Protein AF-H0T2A7-F1 (afdb_monomer_lite)

Foldseek 3Di:
DQLEDLQQQQQAFCVQPPPLPDPWDWRWRQLCSVPVNVVVNVPRLLIQITTQAPVNSQVQVLQCVVLVVAGGSAADPVGRVGTHDSCVQVVVCVVVVCVVPDGRNVSNVVQLVVLCVVPVPCNVVNCSSHSHDPPDPVCNVPPPDSVSVVSNVSNHVVVVVVCVVNDDVVVVVVDDPDPDPPPDPPPDD

pLDDT: mean 85.86, std 15.83, range [38.91, 98.25]

Radius of gyration: 18.8 Å; chains: 1; bounding box: 51×36×62 Å

Structure (mmCIF, N/CA/C/O backbone):
data_AF-H0T2A7-F1
#
_entry.id   AF-H0T2A7-F1
#
loop_
_atom_site.group_PDB
_atom_site.id
_atom_site.type_symbol
_atom_site.label_atom_id
_atom_site.label_alt_id
_atom_site.label_comp_id
_atom_site.label_asym_id
_atom_site.label_entity_id
_atom_site.label_seq_id
_atom_site.pdbx_PDB_ins_code
_atom_site.Cartn_x
_atom_site.Cartn_y
_atom_site.Cartn_z
_atom_site.occupancy
_atom_site.B_iso_or_equiv
_atom_site.auth_seq_id
_atom_site.auth_comp_id
_atom_site.auth_asym_id
_atom_site.auth_atom_id
_atom_site.pdbx_PDB_model_num
ATOM 1 N N . MET A 1 1 ? -3.037 -5.711 0.318 1.00 90.12 1 MET A N 1
ATOM 2 C CA . MET A 1 1 ? -3.482 -5.240 -1.011 1.00 90.12 1 MET A CA 1
ATOM 3 C C . MET A 1 1 ? -2.402 -4.462 -1.763 1.00 90.12 1 MET A C 1
ATOM 5 O O . MET A 1 1 ? -2.065 -4.884 -2.847 1.00 90.12 1 MET A O 1
ATOM 9 N N . THR A 1 2 ? -1.786 -3.401 -1.225 1.00 93.50 2 THR A N 1
ATOM 10 C CA . THR A 1 2 ? -0.812 -2.585 -2.002 1.00 93.50 2 THR A CA 1
ATOM 11 C C . THR A 1 2 ? 0.658 -3.017 -1.902 1.00 93.50 2 THR A C 1
ATOM 13 O O . THR A 1 2 ? 1.499 -2.495 -2.624 1.00 93.50 2 THR A O 1
ATOM 16 N N . ALA A 1 3 ? 0.998 -3.920 -0.972 1.00 92.81 3 ALA A N 1
ATOM 17 C CA . ALA A 1 3 ? 2.371 -4.371 -0.689 1.00 92.81 3 ALA A CA 1
ATOM 18 C C . ALA A 1 3 ? 3.385 -3.242 -0.384 1.00 92.81 3 ALA A C 1
ATOM 20 O O . ALA A 1 3 ? 4.598 -3.449 -0.430 1.00 92.81 3 ALA A O 1
ATOM 21 N N . LEU A 1 4 ? 2.917 -2.047 -0.017 1.00 92.81 4 LEU A N 1
ATOM 22 C CA . LEU A 1 4 ? 3.773 -0.926 0.365 1.00 92.81 4 LEU A CA 1
ATOM 23 C C . LEU A 1 4 ? 4.460 -1.132 1.713 1.00 92.81 4 LEU A C 1
ATOM 25 O O . LEU A 1 4 ? 4.065 -1.960 2.535 1.00 92.81 4 LEU A O 1
ATOM 29 N N . ARG A 1 5 ? 5.512 -0.343 1.950 1.00 91.88 5 ARG A N 1
ATOM 30 C CA . ARG A 1 5 ? 6.118 -0.247 3.281 1.00 91.88 5 ARG A CA 1
ATOM 31 C C . ARG A 1 5 ? 5.107 0.346 4.266 1.00 91.88 5 ARG A C 1
ATOM 33 O O . ARG A 1 5 ? 4.445 1.320 3.905 1.00 91.88 5 ARG A O 1
ATOM 40 N N . PRO A 1 6 ? 5.031 -0.169 5.506 1.00 91.75 6 PRO A N 1
ATOM 41 C CA . PRO A 1 6 ? 4.114 0.348 6.518 1.00 91.75 6 PRO A CA 1
ATOM 42 C C . PRO A 1 6 ? 4.249 1.860 6.735 1.00 91.75 6 PRO A C 1
ATOM 44 O O . PRO A 1 6 ? 3.239 2.555 6.716 1.00 91.75 6 PRO A O 1
ATOM 47 N N . GLY A 1 7 ? 5.477 2.383 6.837 1.00 91.44 7 GLY A N 1
ATOM 48 C CA . GLY A 1 7 ? 5.727 3.826 6.950 1.00 91.44 7 GLY A CA 1
ATOM 49 C C . GLY A 1 7 ? 5.200 4.652 5.766 1.00 91.44 7 GLY A C 1
ATOM 50 O O . GLY A 1 7 ? 4.586 5.696 5.966 1.00 91.44 7 GLY A O 1
ATOM 51 N N . THR A 1 8 ? 5.367 4.167 4.532 1.00 92.38 8 THR A N 1
ATOM 52 C CA . THR A 1 8 ? 4.833 4.834 3.330 1.00 92.38 8 THR A CA 1
ATOM 53 C C . THR A 1 8 ? 3.304 4.831 3.327 1.00 92.38 8 THR A C 1
ATOM 55 O O . THR A 1 8 ? 2.690 5.842 3.005 1.00 92.38 8 THR A O 1
ATOM 58 N N . LEU A 1 9 ? 2.684 3.715 3.722 1.00 94.19 9 LEU A N 1
ATOM 59 C CA . LEU A 1 9 ? 1.229 3.584 3.773 1.00 94.19 9 LEU A CA 1
ATOM 60 C C . LEU A 1 9 ? 0.605 4.448 4.877 1.00 94.19 9 LEU A C 1
ATOM 62 O O . LEU A 1 9 ? -0.366 5.154 4.626 1.00 94.19 9 LEU A O 1
ATOM 66 N N . ILE A 1 10 ? 1.151 4.406 6.098 1.00 94.62 10 ILE A N 1
ATOM 67 C CA . ILE A 1 10 ? 0.567 5.114 7.247 1.00 94.62 10 ILE A CA 1
ATOM 68 C C . ILE A 1 10 ? 0.640 6.634 7.078 1.00 94.62 10 ILE A C 1
ATOM 70 O O . ILE A 1 10 ? -0.233 7.357 7.549 1.00 94.62 10 ILE A O 1
ATOM 74 N N . ALA A 1 11 ? 1.667 7.114 6.373 1.00 94.88 11 ALA A N 1
ATOM 75 C CA . ALA A 1 11 ? 1.874 8.528 6.122 1.00 94.88 11 ALA A CA 1
ATOM 76 C C . ALA A 1 11 ? 1.107 9.053 4.902 1.00 94.88 11 ALA A C 1
ATOM 78 O O . ALA A 1 11 ? 1.310 10.203 4.539 1.00 94.88 11 ALA A O 1
ATOM 79 N N . ALA A 1 12 ? 0.314 8.236 4.205 1.00 96.38 12 ALA A N 1
ATOM 80 C CA . ALA A 1 12 ? -0.343 8.618 2.953 1.00 96.38 12 ALA A CA 1
ATOM 81 C C . ALA A 1 12 ? -1.341 9.782 3.146 1.00 96.38 12 ALA A C 1
ATOM 83 O O . ALA A 1 12 ? -2.256 9.656 3.971 1.00 96.38 12 ALA A O 1
ATOM 84 N N . PRO A 1 13 ? -1.167 10.919 2.447 1.00 96.75 13 PRO A N 1
ATOM 85 C CA . PRO A 1 13 ? -2.117 12.011 2.438 1.00 96.75 13 PRO A CA 1
ATOM 86 C C . PRO A 1 13 ? -3.249 11.761 1.441 1.00 96.75 13 PRO A C 1
ATOM 88 O O . PRO A 1 13 ? -3.075 11.076 0.439 1.00 96.75 13 PRO A O 1
ATOM 91 N N . TRP A 1 14 ? -4.412 12.357 1.692 1.00 96.81 14 TRP A N 1
ATOM 92 C CA . TRP A 1 14 ? -5.570 12.235 0.803 1.00 96.81 14 TRP A CA 1
ATOM 93 C C . TRP A 1 14 ? -5.361 12.864 -0.575 1.00 96.81 14 TRP A C 1
ATOM 95 O O . TRP A 1 14 ? -5.966 12.386 -1.527 1.00 96.81 14 TRP A O 1
ATOM 105 N N . VAL A 1 15 ? -4.491 13.875 -0.680 1.00 95.12 15 VAL A N 1
ATOM 106 C CA . VAL A 1 15 ? -4.146 14.541 -1.952 1.00 95.12 15 VAL A CA 1
ATOM 107 C C . VAL A 1 15 ? -3.471 13.599 -2.958 1.00 95.12 15 VAL A C 1
ATOM 109 O O . VAL A 1 15 ? -3.478 13.859 -4.149 1.00 95.12 15 VAL A O 1
ATOM 112 N N . GLU A 1 16 ? -2.923 12.464 -2.512 1.00 94.75 16 GLU A N 1
ATOM 113 C CA . GLU A 1 16 ? -2.368 11.443 -3.415 1.00 94.75 16 GLU A CA 1
ATOM 114 C C . GLU A 1 16 ? -3.458 10.535 -4.041 1.00 94.75 16 GLU A C 1
ATOM 116 O O . GLU A 1 16 ? -3.136 9.604 -4.778 1.00 94.75 16 GLU A O 1
ATOM 121 N N . PHE A 1 17 ? -4.747 10.773 -3.748 1.00 94.06 17 PHE A N 1
ATOM 122 C CA . PHE A 1 17 ? -5.878 9.921 -4.148 1.00 94.06 17 PHE A CA 1
ATOM 123 C C . PHE A 1 17 ? -7.045 10.721 -4.747 1.00 94.06 17 PHE A C 1
ATOM 125 O O . PHE A 1 17 ? -8.202 10.537 -4.351 1.00 94.06 17 PHE A O 1
ATOM 132 N N . ASP A 1 18 ? -6.749 11.614 -5.689 1.00 78.31 18 ASP A N 1
ATOM 133 C CA . ASP A 1 18 ? -7.774 12.428 -6.352 1.00 78.31 18 ASP A CA 1
ATOM 134 C C . ASP A 1 18 ? -8.512 11.677 -7.479 1.00 78.31 18 ASP A C 1
ATOM 136 O O . ASP A 1 18 ? -9.670 11.984 -7.748 1.00 78.31 18 ASP A O 1
ATOM 140 N N . ASP A 1 19 ? -7.909 10.634 -8.064 1.00 82.38 19 ASP A N 1
ATOM 141 C CA . ASP A 1 19 ? -8.481 9.870 -9.188 1.00 82.38 19 ASP A CA 1
ATOM 142 C C . ASP A 1 19 ? -8.815 8.407 -8.825 1.00 82.38 19 ASP A C 1
ATOM 144 O O . ASP A 1 19 ? -8.383 7.446 -9.460 1.00 82.38 19 ASP A O 1
ATOM 148 N N . LEU A 1 20 ? -9.570 8.202 -7.740 1.00 86.56 20 LEU A N 1
ATOM 149 C CA . LEU A 1 20 ? -9.980 6.856 -7.295 1.00 86.56 20 LEU A CA 1
ATOM 150 C C . LEU A 1 20 ? -11.033 6.193 -8.197 1.00 86.56 20 LEU A C 1
ATOM 152 O O . LEU A 1 20 ? -11.266 4.979 -8.091 1.00 86.56 20 LEU A O 1
ATOM 156 N N . ASP A 1 21 ? -11.691 6.976 -9.049 1.00 85.69 21 ASP A N 1
ATOM 157 C CA . ASP A 1 21 ? -12.820 6.542 -9.869 1.00 85.69 21 ASP A CA 1
ATOM 158 C C . ASP A 1 21 ? -12.438 6.207 -11.316 1.00 85.69 21 ASP A C 1
ATOM 160 O O . ASP A 1 21 ? -13.257 5.614 -12.020 1.00 85.69 21 ASP A O 1
ATOM 164 N N . ALA A 1 22 ? -11.182 6.436 -11.719 1.00 86.00 22 ALA A N 1
ATOM 165 C CA . ALA A 1 22 ? -10.630 5.906 -12.961 1.00 86.00 22 ALA A CA 1
ATOM 166 C C . ALA A 1 22 ? -10.848 4.388 -13.124 1.00 86.00 22 ALA A C 1
ATOM 168 O O . ALA A 1 22 ? -11.042 3.630 -12.162 1.00 86.00 22 ALA A O 1
ATOM 169 N N . SER A 1 23 ? -10.794 3.930 -14.378 1.00 83.12 23 SER A N 1
ATOM 170 C CA . SER A 1 23 ? -10.924 2.513 -14.739 1.00 83.12 23 SER A CA 1
ATOM 171 C C . SER A 1 23 ? -9.792 1.660 -14.159 1.00 83.12 23 SER A C 1
ATOM 173 O O . SER A 1 23 ? -10.025 0.530 -13.738 1.00 83.12 23 SER A O 1
ATOM 175 N N . SER A 1 24 ? -8.575 2.203 -14.099 1.00 84.19 24 SER A N 1
ATOM 176 C CA . SER A 1 24 ? -7.384 1.569 -13.521 1.00 84.19 24 SER A CA 1
ATOM 177 C C . SER A 1 24 ? -6.603 2.598 -12.700 1.00 84.19 24 SER A C 1
ATOM 179 O O . SER A 1 24 ? -5.605 3.136 -13.175 1.00 84.19 24 SER A O 1
ATOM 181 N N . PRO A 1 25 ? -7.074 2.929 -11.485 1.00 91.44 25 PRO A N 1
ATOM 182 C CA . PRO A 1 25 ? -6.494 4.009 -10.706 1.00 91.44 25 PRO A CA 1
ATOM 183 C C . PRO A 1 25 ? -5.108 3.620 -10.194 1.00 91.44 25 PRO A C 1
ATOM 185 O O . PRO A 1 25 ? -4.910 2.563 -9.582 1.00 91.44 25 PRO A O 1
ATOM 188 N N . ILE A 1 26 ? -4.150 4.507 -10.437 1.00 92.88 26 ILE A N 1
ATOM 189 C CA . ILE A 1 26 ? -2.769 4.376 -9.989 1.00 92.88 26 ILE A CA 1
ATOM 190 C C . ILE A 1 26 ? -2.542 5.386 -8.872 1.00 92.88 26 ILE A C 1
ATOM 192 O O . ILE A 1 26 ? -2.648 6.591 -9.079 1.00 92.88 26 ILE A O 1
ATOM 196 N N . TRP A 1 27 ? -2.190 4.899 -7.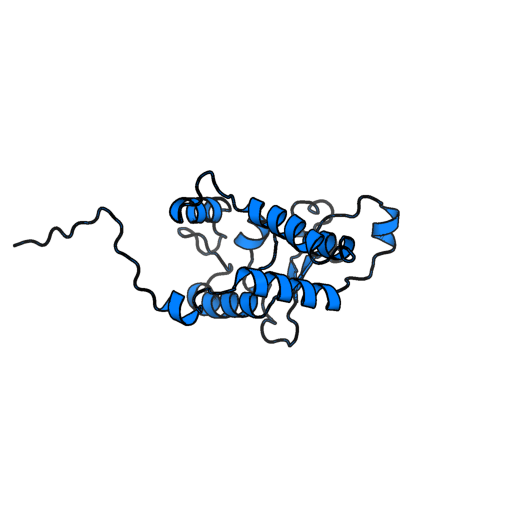686 1.00 94.88 27 TRP A N 1
ATOM 197 C CA . TRP A 1 27 ? -1.665 5.764 -6.641 1.00 94.88 27 TRP A CA 1
ATOM 198 C C . TRP A 1 27 ? -0.192 6.055 -6.925 1.00 94.88 27 TRP A C 1
ATOM 200 O O . TRP A 1 27 ? 0.645 5.152 -6.908 1.00 94.88 27 TRP A O 1
ATOM 210 N N . VAL A 1 28 ? 0.124 7.319 -7.182 1.00 92.81 28 VAL A N 1
ATOM 211 C CA . VAL A 1 28 ? 1.499 7.797 -7.328 1.00 92.81 28 VAL A CA 1
ATOM 212 C C . VAL A 1 28 ? 2.033 8.160 -5.947 1.00 92.81 28 VAL A C 1
ATOM 214 O O . VAL A 1 28 ? 1.538 9.090 -5.318 1.00 92.81 28 VAL A O 1
ATOM 217 N N . VAL A 1 29 ? 3.032 7.421 -5.460 1.00 92.38 29 VAL A N 1
ATOM 218 C CA . VAL A 1 29 ? 3.764 7.776 -4.239 1.00 92.38 29 VAL A CA 1
ATOM 219 C C . VAL A 1 29 ? 4.991 8.605 -4.630 1.00 92.38 29 VAL A C 1
ATOM 221 O O . VAL A 1 29 ? 5.912 8.039 -5.229 1.00 92.38 29 VAL A O 1
ATOM 224 N N . PRO A 1 30 ? 5.059 9.892 -4.247 1.00 90.62 30 PRO A N 1
ATOM 225 C CA . PRO A 1 30 ? 6.195 10.752 -4.560 1.00 90.62 30 PRO A CA 1
ATOM 226 C C . PRO A 1 30 ? 7.546 10.190 -4.096 1.00 90.62 30 PRO A C 1
ATOM 228 O O . PRO A 1 30 ? 7.659 9.629 -2.995 1.00 90.62 30 PRO A O 1
ATOM 231 N N . ALA A 1 31 ? 8.594 10.397 -4.896 1.00 86.94 31 ALA A N 1
ATOM 232 C CA . ALA A 1 31 ? 9.967 9.988 -4.586 1.00 86.94 31 ALA A CA 1
ATOM 233 C C . ALA A 1 31 ? 10.454 10.513 -3.221 1.00 86.94 31 ALA A C 1
ATOM 235 O O . ALA A 1 31 ? 11.109 9.783 -2.471 1.00 86.94 31 ALA A O 1
ATOM 236 N N . GLU A 1 32 ? 10.066 11.733 -2.844 1.00 87.19 32 GLU A N 1
ATOM 237 C CA . GLU A 1 32 ? 10.374 12.351 -1.547 1.00 87.19 32 GLU A CA 1
ATOM 238 C C . GLU A 1 32 ? 9.888 11.549 -0.330 1.00 87.19 32 GLU A C 1
ATOM 240 O O . GLU A 1 32 ? 10.514 1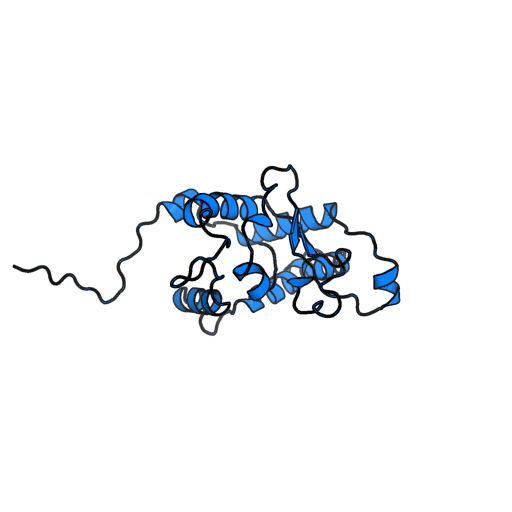1.576 0.733 1.00 87.19 32 GLU A O 1
ATOM 245 N N . ARG A 1 33 ? 8.817 10.766 -0.484 1.00 88.38 33 ARG A N 1
ATOM 246 C CA . ARG A 1 33 ? 8.278 9.890 0.567 1.00 88.38 33 ARG A CA 1
ATOM 247 C C . ARG A 1 33 ? 8.881 8.489 0.539 1.00 88.38 33 ARG A C 1
ATOM 249 O O . ARG A 1 33 ? 8.647 7.676 1.443 1.00 88.38 33 ARG A O 1
ATOM 256 N N . MET A 1 34 ? 9.662 8.167 -0.488 1.00 83.12 34 MET A N 1
ATOM 257 C CA . MET A 1 34 ? 10.279 6.858 -0.649 1.00 83.12 34 MET A CA 1
ATOM 258 C C . MET A 1 34 ? 11.609 6.799 0.109 1.00 83.12 34 MET A C 1
ATOM 260 O O . MET A 1 34 ? 12.642 7.275 -0.345 1.00 83.12 34 MET A O 1
ATOM 264 N N . LYS A 1 35 ? 11.614 6.108 1.257 1.00 69.62 35 LYS A N 1
ATOM 265 C CA . LYS A 1 35 ? 12.761 5.999 2.191 1.00 69.62 35 LYS A CA 1
ATOM 266 C C . LYS A 1 35 ? 14.127 5.641 1.567 1.00 69.62 35 LYS A C 1
ATOM 268 O O . LYS A 1 35 ? 15.146 6.075 2.082 1.00 69.62 35 LYS A O 1
ATOM 273 N N . LEU A 1 36 ? 14.171 4.845 0.492 1.00 63.03 36 LEU A N 1
ATOM 274 C CA . LEU A 1 36 ? 15.432 4.462 -0.185 1.00 63.03 36 LEU A CA 1
ATOM 275 C C . LEU A 1 36 ? 15.867 5.445 -1.280 1.00 63.03 36 LEU A C 1
ATOM 277 O O . LEU A 1 36 ? 16.896 5.242 -1.914 1.00 63.03 36 LEU A O 1
ATOM 281 N N . ARG A 1 37 ? 15.057 6.467 -1.542 1.00 63.56 37 ARG A N 1
ATOM 282 C CA . ARG A 1 37 ? 15.246 7.426 -2.625 1.00 63.56 37 ARG A CA 1
ATOM 283 C C . ARG A 1 37 ? 15.332 8.852 -2.098 1.00 63.56 37 ARG A C 1
ATOM 285 O O . ARG A 1 37 ? 15.219 9.771 -2.886 1.00 63.56 37 ARG A O 1
ATOM 292 N N . LEU A 1 38 ? 15.599 9.055 -0.803 1.00 67.06 38 LEU A N 1
ATOM 293 C CA . LEU A 1 38 ? 15.762 10.401 -0.235 1.00 67.06 38 LEU A CA 1
ATOM 294 C C . LEU A 1 38 ? 16.879 11.201 -0.930 1.00 67.06 38 LEU A C 1
ATOM 296 O O . LEU A 1 38 ? 16.768 12.413 -1.059 1.00 67.06 38 LEU A O 1
ATOM 300 N N . GLN A 1 39 ? 17.916 10.524 -1.436 1.00 71.50 39 GLN A N 1
ATOM 301 C CA . GLN A 1 39 ? 18.962 11.126 -2.281 1.00 71.50 39 GLN A CA 1
ATOM 302 C C . GLN A 1 39 ? 18.474 11.560 -3.679 1.00 71.50 39 GLN A C 1
ATOM 304 O O . GLN A 1 39 ? 19.157 12.310 -4.362 1.00 71.50 39 GLN A O 1
ATOM 309 N N . TYR A 1 40 ? 17.300 11.085 -4.092 1.00 71.94 40 TYR A N 1
ATOM 310 C CA . TYR A 1 40 ? 16.600 11.380 -5.344 1.00 71.94 40 TYR A CA 1
ATOM 311 C C . TYR A 1 40 ? 15.205 11.959 -5.060 1.00 71.94 40 TYR A C 1
ATOM 313 O O . TYR A 1 40 ? 14.293 11.788 -5.861 1.00 71.94 40 TYR A O 1
ATOM 321 N N . LYS A 1 41 ? 15.004 12.585 -3.892 1.00 74.25 41 LYS A N 1
ATOM 322 C CA . LYS A 1 41 ? 13.683 13.054 -3.445 1.00 74.25 41 LYS A CA 1
ATOM 323 C C . LYS A 1 41 ? 13.035 14.041 -4.425 1.00 74.25 41 LYS A C 1
ATOM 325 O O . LYS A 1 41 ? 11.817 14.071 -4.516 1.00 74.25 41 LYS A O 1
ATOM 330 N N . ASP A 1 42 ? 13.863 14.791 -5.153 1.00 77.38 42 ASP A N 1
ATOM 331 C CA . ASP A 1 42 ? 13.448 15.815 -6.115 1.00 77.38 42 ASP A CA 1
ATOM 332 C C . ASP A 1 42 ? 13.342 15.259 -7.556 1.00 77.38 42 ASP A C 1
ATOM 334 O O . ASP A 1 42 ? 13.013 15.990 -8.487 1.00 77.38 42 ASP A O 1
ATOM 338 N N . ASP A 1 43 ? 13.618 13.963 -7.761 1.00 76.62 43 ASP A N 1
ATOM 339 C CA . ASP A 1 43 ? 13.538 13.284 -9.058 1.00 76.62 43 ASP A CA 1
ATOM 340 C C . ASP A 1 43 ? 12.192 12.555 -9.199 1.00 76.62 43 ASP A C 1
ATOM 342 O O . ASP A 1 43 ? 12.044 11.395 -8.811 1.00 76.62 43 ASP A O 1
ATOM 346 N N . GLN A 1 44 ? 11.206 13.236 -9.786 1.00 74.38 44 GLN A N 1
ATOM 347 C CA . GLN A 1 44 ? 9.855 12.698 -10.015 1.00 74.38 44 GLN A CA 1
ATOM 348 C C . GLN A 1 44 ? 9.841 11.464 -10.934 1.00 74.38 44 GLN A C 1
ATOM 350 O O . GLN A 1 44 ? 8.931 10.643 -10.853 1.00 74.38 44 GLN A O 1
ATOM 355 N N . SER A 1 45 ? 10.882 11.240 -11.754 1.00 72.88 45 SER A N 1
ATOM 356 C CA . SER A 1 45 ? 11.007 9.991 -12.535 1.00 72.88 45 SER A CA 1
ATOM 357 C C . SER A 1 45 ? 11.178 8.752 -11.644 1.00 72.88 45 SER A C 1
ATOM 359 O O . SER A 1 45 ? 11.122 7.607 -12.099 1.00 72.88 45 SER A O 1
ATOM 361 N N . ARG A 1 46 ? 11.398 8.977 -10.346 1.00 78.31 46 ARG A N 1
ATOM 362 C CA . ARG A 1 46 ? 11.518 7.967 -9.305 1.00 78.31 46 ARG A CA 1
ATOM 363 C C . ARG A 1 46 ? 10.287 7.898 -8.411 1.00 78.31 46 ARG A C 1
ATOM 365 O O . ARG A 1 46 ? 10.380 7.310 -7.324 1.00 78.31 46 ARG A O 1
ATOM 372 N N . ASP A 1 47 ? 9.156 8.432 -8.840 1.00 87.88 47 ASP A N 1
ATOM 373 C CA . ASP A 1 47 ? 7.888 8.164 -8.183 1.00 87.88 47 ASP A CA 1
ATOM 374 C C . ASP A 1 47 ? 7.583 6.662 -8.206 1.00 87.88 47 ASP A C 1
ATOM 376 O O . ASP A 1 47 ? 8.061 5.889 -9.046 1.00 87.88 47 ASP A O 1
ATOM 380 N N . HIS A 1 48 ? 6.847 6.204 -7.200 1.00 90.94 48 HIS A N 1
ATOM 381 C CA . HIS A 1 48 ? 6.442 4.812 -7.102 1.00 90.94 48 HIS A CA 1
ATOM 382 C C . HIS A 1 48 ? 4.962 4.687 -7.420 1.00 90.94 48 HIS A C 1
ATOM 384 O O . HIS A 1 48 ? 4.103 5.014 -6.607 1.00 90.94 48 HIS A O 1
ATOM 390 N N . LEU A 1 49 ? 4.682 4.191 -8.619 1.00 92.06 49 LEU A N 1
ATOM 391 C CA . LEU A 1 49 ? 3.329 3.933 -9.095 1.00 92.06 49 LEU A CA 1
ATOM 392 C C . LEU A 1 49 ? 2.765 2.699 -8.397 1.00 92.06 49 LEU A C 1
ATOM 394 O O . LEU A 1 49 ? 3.442 1.679 -8.328 1.00 92.06 49 LEU A O 1
ATOM 398 N N . VAL A 1 50 ? 1.543 2.745 -7.887 1.00 95.00 50 VAL A N 1
ATOM 399 C CA . VAL A 1 50 ? 0.903 1.636 -7.169 1.00 95.00 50 VAL A CA 1
ATOM 400 C C . VAL A 1 50 ? -0.492 1.423 -7.742 1.00 95.00 50 VAL A C 1
ATOM 402 O O . VAL A 1 50 ? -1.406 2.173 -7.401 1.00 95.00 50 VAL A O 1
ATOM 405 N N . PRO A 1 51 ? -0.694 0.395 -8.584 1.00 95.31 51 PRO A N 1
ATOM 406 C CA . PRO A 1 51 ? -2.032 0.034 -9.025 1.00 95.31 51 PRO A CA 1
ATOM 407 C C . PRO A 1 51 ? -2.937 -0.299 -7.841 1.00 95.31 51 PRO A C 1
ATOM 409 O O . PRO A 1 51 ? -2.569 -1.089 -6.963 1.00 95.31 51 PRO A O 1
ATOM 412 N N . LEU A 1 52 ? -4.119 0.311 -7.807 1.00 96.62 52 LEU A N 1
ATOM 413 C CA . LEU A 1 52 ? -5.111 0.064 -6.772 1.00 96.62 52 LEU A CA 1
ATOM 414 C C . LEU A 1 52 ? -6.123 -0.969 -7.269 1.00 96.62 52 LEU A C 1
ATOM 416 O O . LEU A 1 52 ? -6.893 -0.711 -8.192 1.00 96.62 52 LEU A O 1
ATOM 420 N N . SER A 1 53 ? -6.148 -2.132 -6.617 1.00 96.19 53 SER A N 1
ATOM 421 C CA . SER A 1 53 ? -7.178 -3.145 -6.855 1.00 96.19 53 SER A CA 1
ATOM 422 C C . SER A 1 53 ? -8.566 -2.645 -6.455 1.00 96.19 53 SER A C 1
ATOM 424 O O . SER A 1 53 ? -8.701 -1.716 -5.650 1.00 96.19 53 SER A O 1
ATOM 426 N N . THR A 1 54 ? -9.609 -3.319 -6.938 1.00 94.44 54 THR A N 1
ATOM 427 C CA . THR A 1 54 ? -11.006 -3.023 -6.573 1.00 94.44 54 THR A CA 1
ATOM 428 C C . THR A 1 54 ? -11.195 -2.961 -5.053 1.00 94.44 54 THR A C 1
ATOM 430 O O . THR A 1 54 ? -11.697 -1.976 -4.521 1.00 94.44 54 THR A O 1
ATOM 433 N N . GLN A 1 55 ? -10.664 -3.942 -4.324 1.00 95.19 55 GLN A N 1
ATOM 434 C CA . GLN A 1 55 ? -10.774 -4.016 -2.868 1.00 95.19 55 GLN A CA 1
ATOM 435 C C . GLN A 1 55 ? -10.006 -2.889 -2.161 1.00 95.19 55 GLN A C 1
ATOM 437 O O . GLN A 1 55 ? -10.460 -2.379 -1.136 1.00 95.19 55 GLN A O 1
ATOM 442 N N . ALA A 1 56 ? -8.856 -2.460 -2.697 1.00 95.38 56 ALA A N 1
ATOM 443 C CA . ALA A 1 56 ? -8.130 -1.319 -2.145 1.00 95.38 56 ALA A CA 1
ATOM 444 C C . ALA A 1 56 ? -8.934 -0.023 -2.307 1.00 95.38 56 ALA A C 1
ATOM 446 O O . ALA A 1 56 ? -9.014 0.767 -1.365 1.00 95.38 56 ALA A O 1
ATOM 447 N N . ARG A 1 57 ? -9.576 0.165 -3.466 1.00 94.94 57 ARG A N 1
ATOM 448 C CA . ARG A 1 57 ? -10.461 1.308 -3.725 1.00 94.94 57 ARG A CA 1
ATOM 449 C C . ARG A 1 57 ? -11.660 1.305 -2.791 1.00 94.94 57 ARG A C 1
ATOM 451 O O . ARG A 1 57 ? -11.980 2.348 -2.232 1.00 94.94 57 ARG A O 1
ATOM 458 N N . ASP A 1 58 ? -12.278 0.153 -2.563 1.00 93.50 58 ASP A N 1
ATOM 459 C CA . ASP A 1 58 ? -13.426 0.054 -1.662 1.00 93.50 58 ASP A CA 1
ATOM 460 C C . ASP A 1 58 ? -13.045 0.410 -0.219 1.00 93.50 58 ASP A C 1
ATOM 462 O O . ASP A 1 58 ? -13.783 1.135 0.453 1.00 93.50 58 ASP A O 1
ATOM 466 N N . VAL A 1 59 ? -11.854 0.002 0.242 1.00 94.81 59 VAL A N 1
ATOM 467 C CA . VAL A 1 59 ? -11.323 0.432 1.549 1.00 94.81 59 VAL A CA 1
ATOM 468 C C . VAL A 1 59 ? -11.114 1.943 1.588 1.00 94.81 59 VAL A C 1
ATOM 470 O O . VAL A 1 59 ? -11.506 2.582 2.563 1.00 94.81 59 VAL A O 1
ATOM 473 N N . LEU A 1 60 ? -10.530 2.536 0.545 1.00 95.56 60 LEU A N 1
ATOM 474 C CA . LEU A 1 60 ? -10.305 3.983 0.481 1.00 95.56 60 LEU A CA 1
ATOM 475 C C . LEU A 1 60 ? -11.626 4.764 0.459 1.00 95.56 60 LEU A C 1
ATOM 477 O O . LEU A 1 60 ? -11.778 5.728 1.208 1.00 95.56 60 LEU A O 1
ATOM 481 N N . ARG A 1 61 ? -12.614 4.315 -0.320 1.00 94.19 61 ARG A N 1
ATOM 482 C CA . ARG A 1 61 ? -13.959 4.910 -0.367 1.00 94.19 61 ARG A CA 1
ATOM 483 C C . ARG A 1 61 ? -14.652 4.849 0.987 1.00 94.19 61 ARG A C 1
ATOM 485 O O . ARG A 1 61 ? -15.224 5.841 1.419 1.00 94.19 61 ARG A O 1
ATOM 492 N N . ALA A 1 62 ? -14.551 3.724 1.687 1.00 94.06 62 ALA A N 1
ATOM 493 C CA . ALA A 1 62 ? -15.092 3.576 3.034 1.00 94.06 62 ALA A CA 1
ATOM 494 C C . ALA A 1 62 ? -14.348 4.413 4.086 1.00 94.06 62 ALA A C 1
ATOM 496 O O . ALA A 1 62 ? -14.948 4.868 5.060 1.00 94.06 62 ALA A O 1
ATOM 497 N N . LEU A 1 63 ? -13.045 4.631 3.898 1.00 94.88 63 LEU A N 1
ATOM 498 C CA . LEU A 1 63 ? -12.216 5.422 4.801 1.00 94.88 63 LEU A CA 1
ATOM 499 C C . LEU A 1 63 ? -12.443 6.933 4.625 1.00 94.88 63 LEU A C 1
ATOM 501 O O . LEU A 1 63 ? -12.371 7.676 5.607 1.00 94.88 63 LEU A O 1
ATOM 505 N N . ARG A 1 64 ? -12.751 7.400 3.407 1.00 94.75 64 ARG A N 1
ATOM 506 C CA . ARG A 1 64 ? -12.887 8.833 3.081 1.00 94.75 64 ARG A CA 1
ATOM 507 C C . ARG A 1 64 ? -13.913 9.567 3.961 1.00 94.75 64 ARG A C 1
ATOM 509 O O . ARG A 1 64 ? -13.550 10.619 4.486 1.00 94.75 64 ARG A O 1
ATOM 516 N N . PRO A 1 65 ? -15.127 9.049 4.237 1.00 94.06 65 PRO A N 1
ATOM 517 C CA . PRO A 1 65 ? -16.058 9.686 5.172 1.00 94.06 65 PRO A CA 1
ATOM 518 C C . PRO A 1 65 ? -15.533 9.791 6.612 1.00 94.06 65 PRO A C 1
ATOM 520 O O . PRO A 1 65 ? -15.966 10.668 7.356 1.00 94.06 65 PRO A O 1
ATOM 523 N N . LEU A 1 66 ? -14.609 8.911 7.016 1.00 93.56 66 LEU A N 1
ATOM 524 C CA . LEU A 1 66 ? -14.087 8.840 8.383 1.00 93.56 66 LEU A CA 1
ATOM 525 C C . LEU A 1 66 ? -12.913 9.796 8.613 1.00 93.56 66 LEU A C 1
ATOM 527 O O . LEU A 1 66 ? -12.812 10.394 9.684 1.00 93.56 66 LEU A O 1
ATOM 531 N N . THR A 1 67 ? -12.012 9.929 7.636 1.00 96.12 67 THR A N 1
ATOM 532 C CA . THR A 1 67 ? -10.750 10.676 7.807 1.00 96.12 67 THR A CA 1
ATOM 533 C C . THR A 1 67 ? -10.505 11.747 6.748 1.00 96.12 67 THR A C 1
ATOM 535 O O . THR A 1 67 ? -9.555 12.515 6.885 1.00 96.12 67 THR A O 1
ATOM 538 N N . GLY A 1 68 ? -11.373 11.875 5.740 1.00 95.06 68 GLY A N 1
ATOM 539 C CA . GLY A 1 68 ? -11.213 12.792 4.603 1.00 95.06 68 GLY A CA 1
ATOM 540 C C . GLY A 1 68 ? -11.252 14.283 4.945 1.00 95.06 68 GLY A C 1
ATOM 541 O O . GLY A 1 68 ? -10.919 15.106 4.102 1.00 95.06 68 GLY A O 1
ATOM 542 N N . ARG A 1 69 ? -11.627 14.647 6.180 1.00 94.94 69 ARG A N 1
ATOM 543 C CA . ARG A 1 69 ? -11.506 16.020 6.712 1.00 94.94 69 ARG A CA 1
ATOM 544 C C . ARG A 1 69 ? -10.104 16.343 7.239 1.00 94.94 69 ARG A C 1
ATOM 546 O O . ARG A 1 69 ? -9.852 17.466 7.663 1.00 94.94 69 ARG A O 1
ATOM 553 N N . THR A 1 70 ? -9.217 15.356 7.283 1.00 96.56 70 THR A N 1
ATOM 554 C CA . THR A 1 70 ? -7.824 15.501 7.712 1.00 96.56 70 THR A CA 1
ATOM 555 C C . THR A 1 70 ? -6.901 15.349 6.504 1.00 96.56 70 THR A C 1
ATOM 557 O O . THR A 1 70 ? -7.328 14.782 5.501 1.00 96.56 70 THR A O 1
ATOM 560 N N . PRO A 1 71 ? -5.634 15.792 6.572 1.00 96.75 71 PRO A N 1
ATOM 561 C CA . PRO A 1 71 ? -4.718 15.627 5.447 1.00 96.75 71 PRO A CA 1
ATOM 562 C C . PRO A 1 71 ? -4.361 14.166 5.150 1.00 96.75 71 PRO A C 1
ATOM 564 O O . PRO A 1 71 ? -3.948 13.879 4.035 1.00 96.75 71 PRO A O 1
ATOM 567 N N . TYR A 1 72 ? -4.505 13.248 6.115 1.00 97.69 72 TYR A N 1
ATOM 568 C CA . TYR A 1 72 ? -3.976 11.882 6.043 1.00 97.69 72 TYR A CA 1
ATOM 569 C C . TYR A 1 72 ? -5.068 10.811 6.022 1.00 97.69 72 TYR A C 1
ATOM 571 O O . TYR A 1 72 ? -6.096 10.939 6.685 1.00 97.69 72 TYR A O 1
ATOM 579 N N . LEU A 1 73 ? -4.797 9.697 5.334 1.00 96.81 73 LEU A N 1
ATOM 580 C CA . LEU A 1 73 ? -5.638 8.495 5.370 1.00 96.81 73 LEU A CA 1
ATOM 581 C C . LEU A 1 73 ? -5.766 7.980 6.807 1.00 96.81 73 LEU A C 1
ATOM 583 O O . LEU A 1 73 ? -6.863 7.667 7.273 1.00 96.81 73 LEU A O 1
ATOM 587 N N . PHE A 1 74 ? -4.635 7.952 7.516 1.00 96.50 74 PHE A N 1
ATOM 588 C CA . PHE A 1 74 ? -4.518 7.510 8.900 1.00 96.50 74 PHE A CA 1
ATOM 589 C C . PHE A 1 74 ? -4.008 8.665 9.773 1.00 96.50 74 PHE A C 1
ATOM 591 O O . PHE A 1 74 ? -2.803 8.765 10.017 1.00 96.50 74 PHE A O 1
ATOM 598 N N . PRO A 1 75 ? -4.885 9.568 10.239 1.00 97.25 75 PRO A N 1
ATOM 599 C CA . PRO A 1 75 ? -4.474 10.699 11.059 1.00 97.25 75 PRO A CA 1
ATOM 600 C C . PRO A 1 75 ? -4.040 10.254 12.459 1.00 97.25 75 PRO A C 1
ATOM 602 O O . PRO A 1 75 ? -4.544 9.282 13.030 1.00 97.25 75 PRO A O 1
ATOM 605 N N . ASN A 1 76 ? -3.114 11.001 13.052 1.00 96.44 76 ASN A N 1
ATOM 606 C CA . ASN A 1 76 ? -2.735 10.824 14.444 1.00 96.44 76 ASN A CA 1
ATOM 607 C C . ASN A 1 76 ? -3.915 11.157 15.371 1.00 96.44 76 ASN A C 1
ATOM 609 O O . ASN A 1 76 ? -4.592 12.168 15.194 1.00 96.44 76 ASN A O 1
ATOM 613 N N . GLN A 1 77 ? -4.107 10.352 16.419 1.00 92.12 77 GLN A N 1
ATOM 614 C CA . GLN A 1 77 ? -5.217 10.515 17.360 1.00 92.12 77 GLN A CA 1
ATOM 615 C C . GLN A 1 77 ? -5.187 11.846 18.135 1.00 92.12 77 GLN A C 1
ATOM 617 O O . GLN A 1 77 ? -6.243 12.378 18.464 1.00 92.12 77 GLN A O 1
ATOM 622 N N . ARG A 1 78 ? -3.997 12.371 18.461 1.00 94.06 78 ARG A N 1
ATOM 623 C CA . ARG A 1 78 ? -3.833 13.633 19.209 1.00 94.06 78 ARG A CA 1
ATOM 624 C C . ARG A 1 78 ? -3.694 14.843 18.288 1.00 94.06 78 ARG A C 1
ATOM 626 O O . ARG A 1 78 ? -4.129 15.934 18.636 1.00 94.06 78 ARG A O 1
ATOM 633 N N . HIS A 1 79 ? -3.070 14.655 17.128 1.00 95.81 79 HIS A N 1
ATOM 634 C CA . HIS A 1 79 ? -2.732 15.733 16.200 1.00 95.81 79 HIS A CA 1
ATOM 635 C C . HIS A 1 79 ? -3.145 15.362 14.775 1.00 95.81 79 HIS A C 1
ATOM 637 O O . HIS A 1 79 ? -2.312 14.930 13.988 1.00 95.81 79 HIS A O 1
ATOM 643 N N . ALA A 1 80 ? -4.417 15.554 14.424 1.00 95.62 80 ALA A N 1
ATOM 644 C CA . ALA A 1 80 ? -4.979 15.097 13.145 1.00 95.62 80 ALA A CA 1
ATOM 645 C C . ALA A 1 80 ? -4.282 15.656 11.881 1.00 95.62 80 ALA A C 1
ATOM 647 O O . ALA A 1 80 ? -4.404 15.078 10.806 1.00 95.62 80 ALA A O 1
ATOM 648 N N . HIS A 1 81 ? -3.515 16.745 12.007 1.00 96.06 81 HIS A N 1
ATOM 649 C CA . HIS A 1 81 ? -2.661 17.301 10.948 1.00 96.06 81 HIS A CA 1
ATOM 650 C C . HIS A 1 81 ? -1.334 16.538 10.751 1.00 96.06 81 HIS A C 1
ATOM 652 O O . HIS A 1 81 ? -0.491 16.970 9.971 1.00 96.06 81 HIS A O 1
ATOM 658 N N . ARG A 1 82 ? -1.106 15.442 11.482 1.00 96.12 82 ARG A N 1
ATOM 659 C CA . ARG A 1 82 ? 0.057 14.550 11.367 1.00 96.12 82 ARG A CA 1
ATOM 660 C C . ARG A 1 82 ? -0.420 13.126 11.087 1.00 96.12 82 ARG A C 1
ATOM 662 O O . ARG A 1 82 ? -1.508 12.764 11.544 1.00 96.12 82 ARG A O 1
ATOM 669 N N . PRO A 1 83 ? 0.387 12.290 10.420 1.00 96.56 83 PRO A N 1
ATOM 670 C CA . PRO A 1 83 ? 0.040 10.890 10.245 1.00 96.56 83 PRO A CA 1
ATOM 671 C C . PRO A 1 83 ? 0.148 10.119 11.566 1.00 96.56 83 PRO A C 1
ATOM 673 O O . PRO A 1 83 ? 0.863 10.507 12.500 1.00 96.56 83 PRO A O 1
ATOM 676 N N . ALA A 1 84 ? -0.563 9.000 11.651 1.00 96.50 84 ALA A N 1
ATOM 677 C CA . ALA A 1 84 ? -0.392 8.032 12.722 1.00 96.50 84 ALA A CA 1
ATOM 678 C C . ALA A 1 84 ? 1.038 7.461 12.718 1.00 96.50 84 ALA A C 1
ATOM 680 O O . ALA A 1 84 ? 1.727 7.443 11.698 1.00 96.50 84 ALA A O 1
ATOM 681 N N . SER A 1 85 ? 1.501 6.992 13.879 1.00 93.75 85 SER A N 1
ATOM 682 C CA . SER A 1 85 ? 2.821 6.368 13.969 1.00 93.75 85 SER A CA 1
ATOM 683 C C . SER A 1 85 ? 2.836 5.021 13.248 1.00 93.75 85 SER A C 1
ATOM 685 O O . SER A 1 85 ? 1.855 4.279 13.275 1.00 93.75 85 SER A O 1
ATOM 687 N N . GLU A 1 86 ? 3.979 4.655 12.670 1.00 89.12 86 GLU A N 1
ATOM 688 C CA . GLU A 1 86 ? 4.162 3.340 12.040 1.00 89.12 86 GLU A CA 1
ATOM 689 C C . GLU A 1 86 ? 3.882 2.182 13.020 1.00 89.12 86 GLU A C 1
ATOM 691 O O . GLU A 1 86 ? 3.286 1.166 12.651 1.00 89.12 86 GLU A O 1
ATOM 696 N N . ASN A 1 87 ? 4.194 2.382 14.306 1.00 92.31 87 ASN A N 1
ATOM 697 C CA . ASN A 1 87 ? 3.917 1.424 15.380 1.00 92.31 87 ASN A CA 1
ATOM 698 C C . ASN A 1 87 ? 2.419 1.119 15.555 1.00 92.31 87 ASN A C 1
ATOM 700 O O . ASN A 1 87 ? 2.079 0.053 16.067 1.00 92.31 87 ASN A O 1
ATOM 704 N N . ALA A 1 88 ? 1.513 2.004 15.118 1.00 93.19 88 ALA A N 1
ATOM 705 C CA . ALA A 1 88 ? 0.071 1.794 15.234 1.00 93.19 88 ALA A CA 1
ATOM 706 C C . ALA A 1 88 ? -0.392 0.505 14.534 1.00 93.19 88 ALA A C 1
ATOM 708 O O . ALA A 1 88 ? -1.247 -0.203 15.071 1.00 93.19 88 ALA A O 1
ATOM 709 N N . ILE A 1 89 ? 0.207 0.158 13.386 1.00 92.25 89 ILE A N 1
ATOM 710 C CA . ILE A 1 89 ? -0.109 -1.083 12.660 1.00 92.25 89 ILE A CA 1
ATOM 711 C C . ILE A 1 89 ? 0.381 -2.299 13.456 1.00 92.25 89 ILE A C 1
ATOM 713 O O . ILE A 1 89 ? -0.340 -3.285 13.584 1.00 92.25 89 ILE A O 1
ATOM 717 N N . GLY A 1 90 ? 1.574 -2.221 14.054 1.00 93.94 90 GLY A N 1
ATOM 718 C CA . GLY A 1 90 ? 2.097 -3.283 14.920 1.00 93.94 90 GLY A CA 1
ATOM 719 C C . GLY A 1 90 ? 1.198 -3.530 16.134 1.00 93.94 90 GLY A C 1
ATOM 720 O O . GLY A 1 90 ? 0.809 -4.664 16.402 1.00 93.94 90 GLY A O 1
ATOM 721 N N . TYR A 1 91 ? 0.775 -2.465 16.820 1.00 94.62 91 TYR A N 1
ATOM 722 C CA . TYR A 1 91 ? -0.167 -2.578 17.936 1.00 94.62 91 TYR A CA 1
ATOM 723 C C . TYR A 1 91 ? -1.536 -3.113 17.507 1.00 94.62 91 TYR A C 1
ATOM 725 O O . TYR A 1 91 ? -2.164 -3.856 18.261 1.00 94.62 91 TYR A O 1
ATOM 733 N N . LEU A 1 92 ? -2.015 -2.760 16.310 1.00 92.94 92 LEU A N 1
ATOM 734 C CA . LEU A 1 92 ? -3.237 -3.334 15.749 1.00 92.94 92 LEU A CA 1
ATOM 735 C C . LEU A 1 92 ? -3.104 -4.850 15.560 1.00 92.94 92 LEU A C 1
ATOM 737 O O . LEU A 1 92 ? -3.955 -5.580 16.060 1.00 92.94 92 LEU A O 1
ATOM 741 N N . LEU A 1 93 ? -2.032 -5.315 14.915 1.00 93.75 93 LEU A N 1
ATOM 742 C CA . LEU A 1 93 ? -1.781 -6.745 14.705 1.00 93.75 93 LEU A CA 1
ATOM 743 C C . LEU A 1 93 ? -1.669 -7.504 16.032 1.00 93.75 93 LEU A C 1
ATOM 745 O O . LEU A 1 93 ? -2.288 -8.554 16.193 1.00 93.75 93 LEU A O 1
ATOM 749 N N . ASN A 1 94 ? -0.959 -6.946 17.015 1.00 94.81 94 ASN A N 1
ATOM 750 C CA . ASN A 1 94 ? -0.836 -7.562 18.336 1.00 94.81 94 ASN A CA 1
ATOM 751 C C . ASN A 1 94 ? -2.201 -7.728 19.018 1.00 94.81 94 ASN A C 1
ATOM 753 O O . ASN A 1 94 ? -2.508 -8.811 19.509 1.00 94.81 94 ASN A O 1
ATOM 757 N N . ARG A 1 95 ? -3.050 -6.689 18.997 1.00 94.88 95 ARG A N 1
ATOM 758 C CA . ARG A 1 95 ? -4.420 -6.758 19.544 1.00 94.88 95 ARG A CA 1
ATOM 759 C C . ARG A 1 95 ? -5.320 -7.729 18.784 1.00 94.88 95 ARG A C 1
ATOM 761 O O . ARG A 1 95 ? -6.238 -8.276 19.378 1.00 94.88 95 ARG A O 1
ATOM 768 N N . ALA A 1 96 ? -5.049 -7.950 17.501 1.00 92.06 96 ALA A N 1
ATOM 769 C CA . ALA A 1 96 ? -5.733 -8.943 16.680 1.00 92.06 96 ALA A CA 1
ATOM 770 C C . ALA A 1 96 ? -5.192 -10.377 16.878 1.00 92.06 96 ALA A C 1
ATOM 772 O O . ALA A 1 96 ? -5.579 -11.275 16.139 1.00 92.06 96 ALA A O 1
ATOM 773 N N . GLY A 1 97 ? -4.294 -10.610 17.847 1.00 95.19 97 GLY A N 1
ATOM 774 C CA . GLY A 1 97 ? -3.773 -11.944 18.168 1.00 95.19 97 GLY A CA 1
ATOM 775 C C . GLY A 1 97 ? -2.589 -12.400 17.309 1.00 95.19 97 GLY A C 1
ATOM 776 O O . GLY A 1 97 ? -2.227 -13.576 17.337 1.00 95.19 97 GLY A O 1
ATOM 777 N N . TYR A 1 98 ? -1.958 -11.489 16.561 1.00 95.12 98 TYR A N 1
ATOM 778 C CA . TYR A 1 98 ? -0.795 -11.792 15.714 1.00 95.12 98 TYR A CA 1
ATOM 779 C C . TYR A 1 98 ? 0.553 -11.555 16.401 1.00 95.12 98 TYR A C 1
ATOM 781 O O . TYR A 1 98 ? 1.597 -11.654 15.754 1.00 95.12 98 TYR A O 1
ATOM 789 N N . HIS A 1 99 ? 0.561 -11.265 17.703 1.00 93.88 99 HIS A N 1
ATOM 790 C CA . HIS A 1 99 ? 1.801 -11.110 18.459 1.00 93.88 99 HIS A CA 1
ATOM 791 C C . HIS A 1 99 ? 2.686 -12.362 18.313 1.00 93.88 99 HIS A C 1
ATOM 793 O O . HIS A 1 99 ? 2.191 -13.480 18.422 1.00 93.88 99 HIS A O 1
ATOM 799 N N . HIS A 1 100 ? 3.972 -12.174 17.996 1.00 92.12 100 HIS A N 1
ATOM 800 C CA . HIS A 1 100 ? 4.940 -13.228 17.630 1.00 92.12 100 HIS A CA 1
ATOM 801 C C . HIS A 1 100 ? 4.581 -14.117 16.422 1.00 92.12 100 HIS A C 1
ATOM 803 O O . HIS A 1 100 ? 5.358 -15.002 16.074 1.00 92.12 100 HIS A O 1
ATOM 809 N N . ARG A 1 101 ? 3.454 -13.878 15.744 1.00 93.94 101 ARG A N 1
ATOM 810 C CA . ARG A 1 101 ? 3.029 -14.629 14.550 1.00 93.94 101 ARG A CA 1
ATOM 811 C C . ARG A 1 101 ? 3.238 -13.832 13.271 1.00 93.94 101 ARG A C 1
ATOM 813 O O . ARG A 1 101 ? 3.562 -14.402 12.235 1.00 93.94 101 ARG A O 1
ATOM 820 N N . HIS A 1 102 ? 3.039 -12.516 13.330 1.00 94.25 102 HIS A N 1
ATOM 821 C CA . HIS A 1 102 ? 3.231 -11.643 12.180 1.00 94.25 102 HIS A CA 1
ATOM 822 C C . HIS A 1 102 ? 3.557 -10.201 12.581 1.00 94.25 102 HIS A C 1
ATOM 824 O O . HIS A 1 102 ? 3.267 -9.763 13.691 1.00 94.25 102 HIS A O 1
ATOM 830 N N . VAL A 1 103 ? 4.155 -9.449 11.655 1.00 93.81 103 VAL A N 1
ATOM 831 C CA . VAL A 1 103 ? 4.524 -8.035 11.835 1.00 93.81 103 VAL A CA 1
ATOM 832 C C . VAL A 1 103 ? 4.174 -7.235 10.576 1.00 93.81 103 VAL A C 1
ATOM 834 O O . VAL A 1 103 ? 4.082 -7.830 9.503 1.00 93.81 103 VAL A O 1
ATOM 837 N N . PRO A 1 104 ? 4.036 -5.895 10.639 1.00 92.00 104 PRO A N 1
ATOM 838 C CA . PRO A 1 104 ? 3.606 -5.098 9.485 1.00 92.00 104 PRO A CA 1
ATOM 839 C C . PRO A 1 104 ? 4.472 -5.283 8.230 1.00 92.00 104 PRO A C 1
ATOM 841 O O . PRO A 1 104 ? 3.952 -5.385 7.123 1.00 92.00 104 PRO A O 1
ATOM 844 N N . HIS A 1 105 ? 5.795 -5.374 8.392 1.00 91.38 105 HIS A N 1
ATOM 845 C CA . HIS A 1 105 ? 6.714 -5.626 7.277 1.00 91.38 105 HIS A CA 1
ATOM 846 C C . HIS A 1 105 ? 6.609 -7.052 6.714 1.00 91.38 105 HIS A C 1
ATOM 848 O O . HIS A 1 105 ? 6.966 -7.271 5.557 1.00 91.38 105 HIS A O 1
ATOM 854 N N . GLY A 1 106 ? 6.092 -8.004 7.496 1.00 93.88 106 GLY A N 1
ATOM 855 C CA . GLY A 1 106 ? 5.917 -9.396 7.090 1.00 93.88 106 GLY A CA 1
ATOM 856 C C . GLY A 1 106 ? 5.016 -9.534 5.865 1.00 93.88 106 GLY A C 1
ATOM 857 O O . GLY A 1 106 ? 5.322 -10.335 4.991 1.00 93.88 106 GLY A O 1
ATOM 858 N N . TRP A 1 107 ? 4.005 -8.672 5.716 1.00 93.56 107 TRP A N 1
ATOM 859 C CA . TRP A 1 107 ? 3.115 -8.663 4.549 1.00 93.56 107 TRP A CA 1
ATOM 860 C C . TRP A 1 107 ? 3.845 -8.464 3.219 1.00 93.56 107 TRP A C 1
ATOM 862 O O . TRP A 1 107 ? 3.423 -9.003 2.198 1.00 93.56 107 TRP A O 1
ATOM 872 N N . ARG A 1 108 ? 4.951 -7.710 3.211 1.00 95.19 108 ARG A N 1
ATOM 873 C CA . ARG A 1 108 ? 5.774 -7.518 2.006 1.00 95.19 108 ARG A CA 1
ATOM 874 C C . ARG A 1 108 ? 6.568 -8.767 1.656 1.00 95.19 108 ARG A C 1
ATOM 876 O O . ARG A 1 108 ? 6.683 -9.099 0.481 1.00 95.19 108 ARG A O 1
ATOM 883 N N . ALA A 1 109 ? 7.103 -9.448 2.669 1.00 95.44 109 ALA A N 1
ATOM 884 C CA . ALA A 1 109 ? 7.773 -10.727 2.478 1.00 95.44 109 ALA A CA 1
ATOM 885 C C . ALA A 1 109 ? 6.776 -11.776 1.967 1.00 95.44 109 ALA A C 1
ATOM 887 O O . ALA A 1 109 ? 7.054 -12.429 0.969 1.00 95.44 109 ALA A O 1
ATOM 888 N N . THR A 1 110 ? 5.580 -11.849 2.562 1.00 96.75 110 THR A N 1
ATOM 889 C CA . THR A 1 110 ? 4.502 -12.736 2.108 1.00 96.75 110 THR A CA 1
ATOM 890 C C . THR A 1 110 ? 4.085 -12.435 0.670 1.00 96.75 110 THR A C 1
ATOM 892 O O . THR A 1 110 ? 4.011 -13.365 -0.124 1.00 96.75 110 THR A O 1
ATOM 895 N N . PHE A 1 111 ? 3.874 -11.162 0.307 1.00 97.94 111 PHE A N 1
ATOM 896 C CA . PHE A 1 111 ? 3.593 -10.776 -1.080 1.00 97.94 111 PHE A CA 1
ATOM 897 C C . PHE A 1 111 ? 4.687 -11.275 -2.026 1.00 97.94 111 PHE A C 1
ATOM 899 O O . PHE A 1 111 ? 4.384 -11.935 -3.012 1.00 97.94 111 PHE A O 1
ATOM 906 N N . SER A 1 112 ? 5.955 -11.001 -1.699 1.00 96.94 112 SER A N 1
ATOM 907 C CA . SER A 1 112 ? 7.089 -11.428 -2.518 1.00 96.94 112 SER A CA 1
ATOM 908 C C . SER A 1 112 ? 7.100 -12.941 -2.716 1.00 96.94 112 SER A C 1
ATOM 910 O O . SER A 1 112 ? 7.109 -13.400 -3.852 1.00 96.94 112 SER A O 1
ATOM 912 N N . THR A 1 113 ? 7.058 -13.722 -1.635 1.00 97.56 113 THR A N 1
ATOM 913 C CA . THR A 1 113 ? 7.119 -15.186 -1.710 1.00 97.56 113 THR A CA 1
ATOM 914 C C . THR A 1 113 ? 5.939 -15.753 -2.493 1.00 97.56 113 THR A C 1
ATOM 916 O O . THR A 1 113 ? 6.139 -16.434 -3.494 1.00 97.56 113 THR A O 1
ATOM 919 N N . VAL A 1 114 ? 4.711 -15.415 -2.093 1.00 98.19 114 VAL A N 1
ATOM 920 C CA . VAL A 1 114 ? 3.496 -16.005 -2.670 1.00 98.19 114 VAL A CA 1
ATOM 921 C C . VAL A 1 114 ? 3.331 -15.630 -4.139 1.00 98.19 114 VAL A C 1
ATOM 923 O O . VAL A 1 114 ? 3.004 -16.485 -4.963 1.00 98.19 114 VAL A O 1
ATOM 926 N N . MET A 1 115 ? 3.566 -14.364 -4.494 1.00 98.25 115 MET A N 1
ATOM 927 C CA . MET A 1 115 ? 3.408 -13.932 -5.881 1.00 98.25 115 MET A CA 1
AT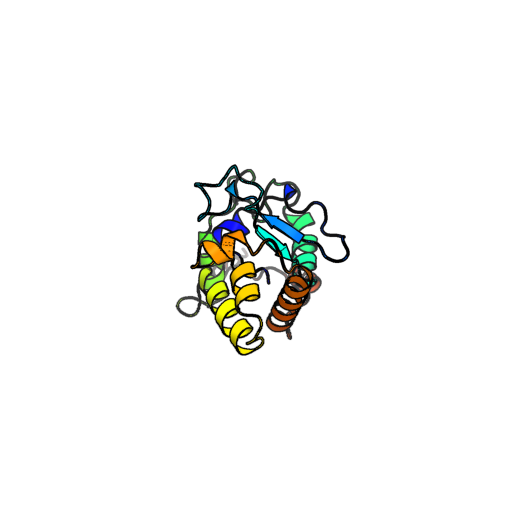OM 928 C C . MET A 1 115 ? 4.510 -14.502 -6.769 1.00 98.25 115 MET A C 1
ATOM 930 O O . MET A 1 115 ? 4.213 -14.894 -7.890 1.00 98.25 115 MET A O 1
ATOM 934 N N . ASN A 1 116 ? 5.747 -14.637 -6.278 1.00 98.00 116 ASN A N 1
ATOM 935 C CA . ASN A 1 116 ? 6.813 -15.270 -7.061 1.00 98.00 116 ASN A CA 1
ATOM 936 C C . ASN A 1 116 ? 6.589 -16.772 -7.266 1.00 98.00 116 ASN A C 1
ATOM 938 O O . ASN A 1 116 ? 6.966 -17.305 -8.306 1.00 98.00 116 ASN A O 1
ATOM 942 N N . GLU A 1 117 ? 5.967 -17.462 -6.311 1.00 98.00 117 GLU A N 1
ATOM 943 C CA . GLU A 1 117 ? 5.599 -18.871 -6.474 1.00 98.00 117 GLU A CA 1
ATOM 944 C C . GLU A 1 117 ? 4.484 -19.065 -7.510 1.00 98.00 117 GLU A C 1
ATOM 946 O O . GLU A 1 117 ? 4.557 -19.992 -8.321 1.00 98.00 117 GLU A O 1
ATOM 951 N N . ARG A 1 118 ? 3.473 -18.184 -7.505 1.00 98.00 118 ARG A N 1
ATOM 952 C CA . ARG A 1 118 ? 2.319 -18.242 -8.422 1.00 98.00 118 ARG A CA 1
ATOM 953 C C . ARG A 1 118 ? 2.637 -17.730 -9.826 1.00 98.00 118 ARG A C 1
ATOM 955 O O . ARG A 1 118 ? 2.149 -18.287 -10.803 1.00 98.00 118 ARG A O 1
ATOM 962 N N . TYR A 1 119 ? 3.464 -16.696 -9.923 1.00 97.75 119 TYR A N 1
ATOM 963 C CA . TYR A 1 119 ? 3.761 -15.956 -11.147 1.00 97.75 119 TYR A CA 1
ATOM 964 C C . TYR A 1 119 ? 5.268 -15.967 -11.417 1.00 97.75 119 TYR A C 1
ATOM 966 O O . TYR A 1 119 ? 5.941 -14.938 -11.425 1.00 97.75 119 TYR A O 1
ATOM 974 N N . LYS A 1 120 ? 5.817 -17.170 -11.619 1.00 95.12 120 LYS A N 1
ATOM 975 C CA . LYS A 1 120 ? 7.269 -17.424 -11.700 1.00 95.12 120 LYS A CA 1
ATOM 976 C C . LYS A 1 120 ? 7.993 -16.618 -12.785 1.00 95.12 120 LYS A C 1
ATOM 978 O O . LYS A 1 120 ? 9.191 -16.376 -12.662 1.00 95.12 120 LYS A O 1
ATOM 983 N N . HIS A 1 121 ? 7.279 -16.205 -13.831 1.00 94.88 121 HIS A N 1
ATOM 984 C CA . HIS A 1 121 ? 7.823 -15.414 -14.937 1.00 94.88 121 HIS A CA 1
ATOM 985 C C . HIS A 1 121 ? 7.757 -13.897 -14.697 1.00 94.88 121 HIS A C 1
ATOM 987 O O . HIS A 1 121 ? 8.410 -13.143 -15.409 1.00 94.88 121 HIS A O 1
ATOM 993 N N . ASP A 1 122 ? 7.046 -13.442 -13.662 1.00 95.12 122 ASP A N 1
ATOM 994 C CA . ASP A 1 122 ? 6.809 -12.022 -13.380 1.00 95.12 122 ASP A CA 1
ATOM 995 C C . ASP A 1 122 ? 7.722 -11.469 -12.274 1.00 95.12 122 ASP A C 1
ATOM 997 O O . ASP A 1 122 ? 7.437 -10.426 -11.682 1.00 95.12 122 ASP A O 1
ATOM 1001 N N . ARG A 1 123 ? 8.843 -12.145 -11.977 1.00 93.62 123 ARG A N 1
ATOM 1002 C CA . ARG A 1 123 ? 9.760 -11.769 -10.887 1.00 93.62 123 ARG A CA 1
ATOM 1003 C C . ARG A 1 123 ? 10.142 -10.291 -10.924 1.00 93.62 123 ARG A C 1
ATOM 1005 O O . ARG A 1 123 ? 10.066 -9.610 -9.901 1.00 93.62 123 ARG A O 1
ATOM 1012 N N . HIS A 1 124 ? 10.520 -9.791 -12.100 1.00 90.81 124 HIS A N 1
ATOM 1013 C CA . HIS A 1 124 ? 10.929 -8.397 -12.249 1.00 90.81 124 HIS A CA 1
ATOM 1014 C C . HIS A 1 124 ? 9.768 -7.428 -11.959 1.00 90.81 124 HIS A C 1
ATOM 1016 O O . HIS A 1 124 ? 9.979 -6.371 -11.372 1.00 90.81 124 HIS A O 1
ATOM 1022 N N . ILE A 1 125 ? 8.532 -7.796 -12.309 1.00 93.00 125 ILE A N 1
ATOM 1023 C CA . ILE A 1 125 ? 7.328 -6.982 -12.093 1.00 93.00 125 ILE A CA 1
ATOM 1024 C C . ILE A 1 125 ? 6.963 -6.960 -10.609 1.00 93.00 125 ILE A C 1
ATOM 1026 O O . ILE A 1 125 ? 6.642 -5.907 -10.058 1.00 93.00 125 ILE A O 1
ATOM 1030 N N . ILE A 1 126 ? 7.077 -8.103 -9.933 1.00 95.50 126 ILE A N 1
ATOM 1031 C CA . ILE A 1 126 ? 6.856 -8.226 -8.488 1.00 95.50 126 ILE A CA 1
ATOM 1032 C C . ILE A 1 126 ? 7.881 -7.384 -7.714 1.00 95.50 126 ILE A C 1
ATOM 1034 O O . ILE A 1 126 ? 7.515 -6.668 -6.777 1.00 95.50 126 ILE A O 1
ATOM 1038 N N . ASP A 1 127 ? 9.150 -7.407 -8.130 1.00 92.19 127 ASP A N 1
ATOM 1039 C CA . ASP A 1 127 ? 10.195 -6.559 -7.550 1.00 92.19 127 ASP A CA 1
ATOM 1040 C C . ASP A 1 127 ? 9.917 -5.059 -7.795 1.00 92.19 127 ASP A C 1
ATOM 1042 O O . ASP A 1 127 ? 10.056 -4.252 -6.866 1.00 92.19 127 ASP A O 1
ATOM 1046 N N . LEU A 1 128 ? 9.415 -4.680 -8.981 1.00 90.50 128 LEU A N 1
ATOM 1047 C CA . LEU A 1 128 ? 8.941 -3.315 -9.255 1.00 90.50 128 LEU A CA 1
ATOM 1048 C C . LEU A 1 128 ? 7.786 -2.911 -8.328 1.00 90.50 128 LEU A C 1
ATOM 1050 O O . LEU A 1 128 ? 7.827 -1.828 -7.749 1.00 90.50 128 LEU A O 1
ATOM 1054 N N . MET A 1 129 ? 6.784 -3.772 -8.109 1.00 93.88 129 MET A N 1
ATOM 1055 C CA . MET A 1 129 ? 5.668 -3.501 -7.184 1.00 93.88 129 MET A CA 1
ATOM 1056 C C . MET A 1 129 ? 6.135 -3.278 -5.739 1.00 93.88 129 MET A C 1
ATOM 1058 O O . MET A 1 129 ? 5.536 -2.492 -5.002 1.00 93.88 129 MET A O 1
ATOM 1062 N N . LEU A 1 130 ? 7.245 -3.905 -5.346 1.00 92.94 130 LEU A N 1
ATOM 1063 C CA . LEU A 1 130 ? 7.879 -3.715 -4.043 1.00 92.94 130 LEU A CA 1
ATOM 1064 C C . LEU A 1 130 ? 8.785 -2.475 -3.970 1.00 92.94 130 LEU A C 1
ATOM 1066 O O . LEU A 1 130 ? 9.338 -2.213 -2.895 1.00 92.94 130 LEU A O 1
ATOM 1070 N N . ALA A 1 131 ? 8.916 -1.700 -5.049 1.00 89.19 131 ALA A N 1
ATOM 1071 C CA . ALA A 1 131 ? 9.876 -0.605 -5.187 1.00 89.19 131 ALA A CA 1
ATOM 1072 C C . ALA A 1 131 ? 11.329 -1.054 -4.946 1.00 89.19 131 ALA A C 1
ATOM 1074 O O . ALA A 1 131 ? 12.141 -0.310 -4.382 1.00 89.19 131 ALA A O 1
ATOM 1075 N N . HIS A 1 132 ? 11.654 -2.299 -5.304 1.00 86.31 132 HIS A N 1
ATOM 1076 C CA . HIS A 1 132 ? 13.029 -2.773 -5.282 1.00 86.31 132 HIS A CA 1
ATOM 1077 C C . HIS A 1 132 ? 13.792 -2.147 -6.448 1.00 86.31 132 HIS A C 1
ATOM 1079 O O . HIS A 1 132 ? 13.297 -2.065 -7.569 1.00 86.31 132 HIS A O 1
ATOM 1085 N N . VAL A 1 133 ? 15.000 -1.662 -6.168 1.00 69.44 133 VAL A N 1
ATOM 1086 C CA . VAL A 1 133 ? 15.891 -1.150 -7.210 1.00 69.44 133 VAL A CA 1
ATOM 1087 C C . VAL A 1 133 ? 16.579 -2.358 -7.853 1.00 69.44 133 VAL A C 1
ATOM 1089 O O . VAL A 1 133 ? 17.135 -3.174 -7.108 1.00 69.44 133 VAL A O 1
ATOM 1092 N N . PRO A 1 134 ? 16.552 -2.502 -9.192 1.00 63.84 134 PRO A N 1
ATOM 1093 C CA . PRO A 1 134 ? 17.314 -3.537 -9.878 1.00 63.84 134 PRO A CA 1
ATOM 1094 C C . PRO A 1 134 ? 18.783 -3.465 -9.459 1.00 63.84 134 PRO A C 1
ATOM 1096 O O . PRO A 1 134 ? 19.368 -2.384 -9.406 1.00 63.84 134 PRO A O 1
ATOM 1099 N N . LYS A 1 135 ? 19.389 -4.612 -9.143 1.00 59.38 135 LYS A N 1
ATOM 1100 C CA . LYS A 1 135 ? 20.794 -4.666 -8.702 1.00 59.38 135 LYS A CA 1
ATOM 1101 C C . LYS A 1 135 ? 21.771 -4.246 -9.808 1.00 59.38 135 LYS A C 1
ATOM 1103 O O . LYS A 1 135 ? 22.876 -3.810 -9.504 1.00 59.38 135 LYS A O 1
ATOM 1108 N N . ASN A 1 136 ? 21.354 -4.346 -11.071 1.00 59.97 136 ASN A N 1
ATOM 1109 C CA . ASN A 1 136 ? 22.149 -3.979 -12.234 1.00 59.97 136 ASN A CA 1
ATOM 1110 C C . ASN A 1 136 ? 21.805 -2.555 -12.687 1.00 59.97 136 ASN A C 1
ATOM 1112 O O . ASN A 1 136 ? 20.710 -2.298 -13.187 1.00 59.97 136 ASN A O 1
ATOM 1116 N N . ALA A 1 137 ? 22.762 -1.631 -12.562 1.00 52.34 137 ALA A N 1
ATOM 1117 C CA . ALA A 1 137 ? 22.600 -0.235 -12.984 1.00 52.34 137 ALA A CA 1
ATOM 1118 C C . ALA A 1 137 ? 22.258 -0.095 -14.482 1.00 52.34 137 ALA A C 1
ATOM 1120 O O . ALA A 1 137 ? 21.518 0.808 -14.863 1.00 52.34 137 ALA A O 1
ATOM 1121 N N . VAL A 1 138 ? 22.742 -1.028 -15.313 1.00 53.66 138 VAL A N 1
ATOM 1122 C CA . VAL A 1 138 ? 22.422 -1.112 -16.746 1.00 53.66 138 VAL A CA 1
ATOM 1123 C C . VAL A 1 138 ? 20.932 -1.407 -16.945 1.00 53.66 138 VAL A C 1
ATOM 1125 O O . VAL A 1 138 ? 20.251 -0.699 -17.675 1.00 53.66 138 VAL A O 1
ATOM 1128 N N . GLU A 1 139 ? 20.387 -2.384 -16.222 1.00 51.25 139 GLU A N 1
ATOM 1129 C CA . GLU A 1 139 ? 18.971 -2.761 -16.290 1.00 51.25 139 GLU A CA 1
ATOM 1130 C C . GLU A 1 139 ? 18.059 -1.614 -15.822 1.00 51.25 139 GLU A C 1
ATOM 1132 O O . GLU A 1 139 ? 17.042 -1.332 -16.449 1.00 51.25 139 GLU A O 1
ATOM 1137 N N . GLY A 1 140 ? 18.472 -0.868 -14.792 1.00 50.91 140 GLY A N 1
ATOM 1138 C CA . GLY A 1 140 ? 17.760 0.326 -14.325 1.00 50.91 140 GLY A CA 1
ATOM 1139 C C . GLY A 1 140 ? 17.751 1.507 -15.308 1.00 50.91 140 GLY A C 1
ATOM 1140 O O . GLY A 1 140 ? 16.848 2.334 -15.225 1.00 50.91 140 GLY A O 1
ATOM 1141 N N . ALA A 1 141 ? 18.721 1.596 -16.227 1.00 40.56 141 ALA A N 1
ATOM 1142 C CA . ALA A 1 141 ? 18.785 2.644 -17.253 1.00 40.56 141 ALA A CA 1
ATOM 1143 C C . ALA A 1 141 ? 17.939 2.319 -18.501 1.00 40.56 141 ALA A C 1
ATOM 1145 O O . ALA A 1 141 ? 17.441 3.233 -19.160 1.00 40.56 141 ALA A O 1
ATOM 1146 N N . TYR A 1 142 ? 17.747 1.031 -18.814 1.00 38.91 142 TYR A N 1
ATOM 1147 C CA . TYR A 1 142 ? 16.946 0.578 -19.960 1.00 38.91 142 TYR A CA 1
ATOM 1148 C C . TYR A 1 142 ? 15.483 0.280 -19.608 1.00 38.91 142 TYR A C 1
ATOM 1150 O O . TYR A 1 142 ? 14.621 0.357 -20.484 1.00 38.91 142 TYR A O 1
ATOM 1158 N N . ASN A 1 143 ? 15.170 -0.007 -18.341 1.00 51.22 143 ASN A N 1
ATOM 1159 C CA . ASN A 1 143 ? 13.822 -0.377 -17.924 1.00 51.22 143 ASN A CA 1
ATOM 1160 C C . ASN A 1 143 ? 12.942 0.853 -17.633 1.00 51.22 143 ASN A C 1
ATOM 1162 O O . ASN A 1 143 ? 12.537 1.110 -16.502 1.00 51.22 143 ASN A O 1
ATOM 1166 N N . ARG A 1 144 ? 12.670 1.631 -18.690 1.00 53.47 144 ARG A N 1
ATOM 1167 C CA . ARG A 1 144 ? 11.638 2.686 -18.702 1.00 53.47 144 ARG A CA 1
ATOM 1168 C C . ARG A 1 144 ? 10.216 2.119 -18.780 1.00 53.47 144 ARG A C 1
ATOM 1170 O O . ARG A 1 144 ? 9.258 2.878 -18.707 1.00 53.47 144 ARG A O 1
ATOM 1177 N N . ALA A 1 145 ? 10.069 0.807 -18.968 1.00 60.28 145 ALA A N 1
ATOM 1178 C CA . ALA A 1 145 ? 8.769 0.168 -19.008 1.00 60.28 145 ALA A CA 1
ATOM 1179 C C . ALA A 1 145 ? 8.225 0.034 -17.580 1.00 60.28 145 ALA A C 1
ATOM 1181 O O . ALA A 1 145 ? 8.743 -0.703 -16.748 1.00 60.28 145 ALA A O 1
ATOM 1182 N N . GLU A 1 146 ? 7.148 0.754 -17.285 1.00 78.06 146 GLU A N 1
ATOM 1183 C CA . GLU A 1 146 ? 6.491 0.704 -15.975 1.00 78.06 146 GLU A CA 1
ATOM 1184 C C . GLU A 1 146 ? 5.675 -0.582 -15.773 1.00 78.06 146 GLU A C 1
ATOM 1186 O O . GLU A 1 146 ? 5.270 -0.881 -14.647 1.00 78.06 146 GLU A O 1
ATOM 1191 N N . HIS A 1 147 ? 5.443 -1.337 -16.858 1.00 88.62 147 HIS A N 1
ATOM 1192 C CA . HIS A 1 147 ? 4.666 -2.580 -16.914 1.00 88.62 147 HIS A CA 1
ATOM 1193 C C . HIS A 1 147 ? 3.289 -2.467 -16.243 1.00 88.62 147 HIS A C 1
ATOM 1195 O O . HIS A 1 147 ? 2.838 -3.408 -15.589 1.00 88.62 147 HIS A O 1
ATOM 1201 N N . LEU A 1 148 ? 2.634 -1.307 -16.368 1.00 90.19 148 LEU A N 1
ATOM 1202 C CA . LEU A 1 148 ? 1.423 -0.987 -15.609 1.00 90.19 148 LEU A CA 1
ATOM 1203 C C . LEU A 1 148 ? 0.307 -2.010 -15.807 1.00 90.19 148 LEU A C 1
ATOM 1205 O O . LEU A 1 148 ? -0.224 -2.470 -14.802 1.00 90.19 148 LEU A O 1
ATOM 1209 N N . ASP A 1 149 ? 0.029 -2.443 -17.037 1.00 93.38 149 ASP A N 1
ATOM 1210 C CA . ASP A 1 149 ? -1.035 -3.419 -17.317 1.00 93.38 149 ASP A CA 1
ATOM 1211 C C . ASP A 1 149 ? -0.843 -4.706 -16.505 1.00 93.38 149 ASP A C 1
ATOM 1213 O O . ASP A 1 149 ? -1.707 -5.120 -15.729 1.00 93.38 149 ASP A O 1
ATOM 1217 N N . ARG A 1 150 ? 0.361 -5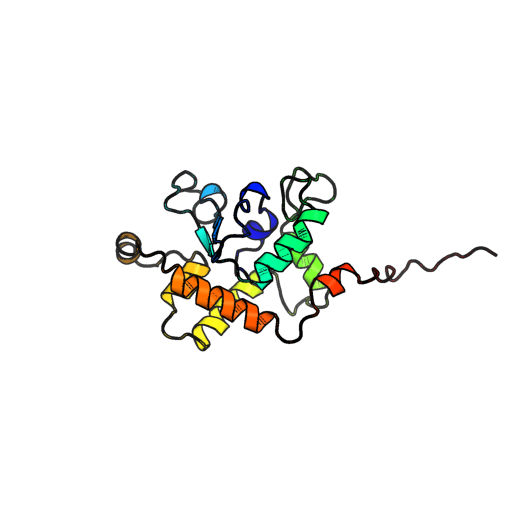.285 -16.560 1.00 95.38 150 ARG A N 1
ATOM 1218 C CA . ARG A 1 150 ? 0.674 -6.502 -15.807 1.00 95.38 150 ARG A CA 1
ATOM 1219 C C . ARG A 1 150 ? 0.709 -6.261 -14.296 1.00 95.38 150 ARG A C 1
ATOM 1221 O O . ARG A 1 150 ? 0.348 -7.139 -13.516 1.00 95.38 150 ARG A O 1
ATOM 1228 N N . ARG A 1 151 ? 1.106 -5.068 -13.844 1.00 95.56 151 ARG A N 1
ATOM 1229 C CA . ARG A 1 151 ? 1.063 -4.702 -12.418 1.00 95.56 151 ARG A CA 1
ATOM 1230 C C . ARG A 1 151 ? -0.368 -4.529 -11.910 1.00 95.56 151 ARG A C 1
ATOM 1232 O O . ARG A 1 151 ? -0.614 -4.873 -10.757 1.00 95.56 151 ARG A O 1
ATOM 1239 N N . VAL A 1 152 ? -1.288 -4.024 -12.735 1.00 95.69 152 VAL A N 1
ATOM 1240 C CA . VAL A 1 152 ? -2.727 -3.951 -12.435 1.00 95.69 152 VAL A CA 1
ATOM 1241 C C . VAL A 1 152 ? -3.276 -5.364 -12.246 1.00 95.69 152 VAL A C 1
ATOM 1243 O O . VAL A 1 152 ? -3.877 -5.644 -11.209 1.00 95.69 152 VAL A O 1
ATOM 1246 N N . GLU A 1 153 ? -2.983 -6.277 -13.175 1.00 97.38 153 GLU A N 1
ATOM 1247 C CA . GLU A 1 153 ? -3.392 -7.685 -13.075 1.00 97.38 153 GLU A CA 1
ATOM 1248 C C . GLU A 1 153 ? -2.870 -8.353 -11.793 1.00 97.38 153 GLU A C 1
ATOM 1250 O O . GLU A 1 153 ? -3.634 -8.974 -11.052 1.00 97.38 153 GLU A O 1
ATOM 1255 N N . LEU A 1 154 ? -1.579 -8.192 -11.479 1.00 97.94 154 LEU A N 1
ATOM 1256 C CA . LEU A 1 154 ? -0.976 -8.780 -10.278 1.00 97.94 154 LEU A CA 1
ATOM 1257 C C . LEU A 1 154 ? -1.479 -8.133 -8.980 1.00 97.94 154 LEU A C 1
ATOM 1259 O O . LEU A 1 154 ? -1.632 -8.827 -7.972 1.00 97.94 154 LEU A O 1
ATOM 1263 N N . ALA A 1 155 ? -1.748 -6.823 -8.976 1.00 97.62 155 ALA A N 1
ATOM 1264 C CA . ALA A 1 155 ? -2.338 -6.137 -7.827 1.00 97.62 155 ALA A CA 1
ATOM 1265 C C . ALA A 1 155 ? -3.756 -6.647 -7.546 1.00 97.62 155 ALA A C 1
ATOM 1267 O O . ALA A 1 155 ? -4.101 -6.879 -6.383 1.00 97.62 155 ALA A O 1
ATOM 1268 N N . GLN A 1 156 ? -4.549 -6.863 -8.599 1.00 97.62 156 GLN A N 1
ATOM 1269 C CA . GLN A 1 156 ? -5.885 -7.436 -8.487 1.00 97.62 156 GLN A CA 1
ATOM 1270 C C . GLN A 1 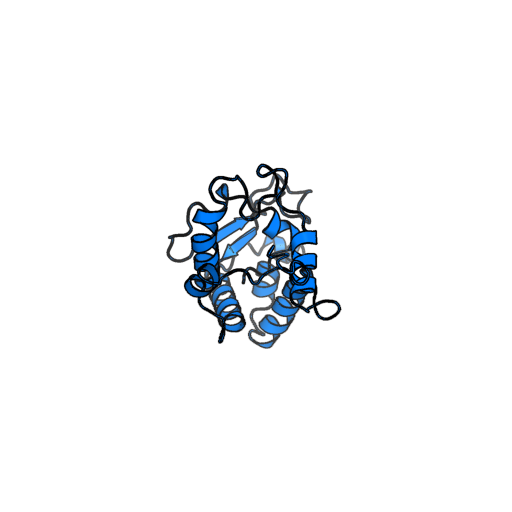156 ? -5.816 -8.880 -7.978 1.00 97.62 156 GLN A C 1
ATOM 1272 O O . GLN A 1 156 ? -6.403 -9.173 -6.940 1.00 97.62 156 GLN A O 1
ATOM 1277 N N . ALA A 1 157 ? -4.998 -9.737 -8.596 1.00 98.06 157 ALA A N 1
ATOM 1278 C CA . ALA A 1 157 ? -4.843 -11.131 -8.180 1.00 98.06 157 ALA A CA 1
ATOM 1279 C C . ALA A 1 157 ? -4.371 -11.281 -6.722 1.00 98.06 157 ALA A C 1
ATOM 1281 O O . ALA A 1 157 ? -4.837 -12.156 -5.989 1.00 98.06 157 ALA A O 1
ATOM 1282 N N . TRP A 1 158 ? -3.461 -10.412 -6.271 1.00 98.00 158 TRP A N 1
ATOM 1283 C CA . TRP A 1 158 ? -3.037 -10.388 -4.872 1.00 98.00 158 TRP A CA 1
ATOM 1284 C C . TRP A 1 158 ? -4.171 -9.983 -3.926 1.00 98.00 158 TRP A C 1
ATOM 1286 O O . TRP A 1 158 ? -4.314 -10.559 -2.848 1.00 98.00 158 TRP A O 1
ATOM 1296 N N . ALA A 1 159 ? -4.971 -8.984 -4.299 1.00 97.25 159 ALA A N 1
ATOM 1297 C CA . ALA A 1 159 ? -6.104 -8.562 -3.489 1.00 97.25 159 ALA A CA 1
ATOM 1298 C C . ALA A 1 159 ? -7.205 -9.628 -3.441 1.00 97.25 159 ALA A C 1
ATOM 1300 O O . ALA A 1 159 ? -7.717 -9.890 -2.355 1.00 97.25 159 ALA A O 1
ATOM 1301 N N . ASP A 1 160 ? -7.498 -10.284 -4.566 1.00 96.88 160 ASP A N 1
ATOM 1302 C CA . ASP A 1 160 ? -8.449 -11.396 -4.643 1.00 96.88 160 ASP A CA 1
ATOM 1303 C C . ASP A 1 160 ? -8.032 -12.531 -3.708 1.00 96.88 160 ASP A C 1
ATOM 1305 O O . ASP A 1 160 ? -8.846 -13.010 -2.925 1.00 96.88 160 ASP A O 1
ATOM 1309 N N . LEU A 1 161 ? -6.743 -12.892 -3.707 1.00 96.88 161 LEU A N 1
ATOM 1310 C CA . LEU A 1 161 ? -6.203 -13.921 -2.821 1.00 96.88 161 LEU A CA 1
ATOM 1311 C C . LEU A 1 161 ? -6.365 -13.579 -1.332 1.00 96.88 161 LEU A C 1
ATOM 1313 O O . LEU A 1 161 ? -6.658 -14.460 -0.528 1.00 96.88 161 LEU A O 1
ATOM 1317 N N . LEU A 1 162 ? -6.138 -12.320 -0.951 1.00 94.75 162 LEU A N 1
ATOM 1318 C CA . LEU A 1 162 ? -6.247 -11.882 0.445 1.00 94.75 162 LEU A CA 1
ATOM 1319 C C . LEU A 1 162 ? -7.694 -11.770 0.928 1.00 94.75 162 LEU A C 1
ATOM 1321 O O . LEU A 1 162 ? -7.939 -11.868 2.128 1.00 94.75 162 LEU A O 1
ATOM 1325 N N . MET A 1 163 ? -8.620 -11.485 0.014 1.00 93.88 163 MET A N 1
ATOM 1326 C CA . MET A 1 163 ? -9.992 -11.109 0.347 1.00 93.88 163 MET A CA 1
ATOM 1327 C C . MET A 1 163 ? -10.989 -12.265 0.212 1.00 93.88 163 MET A C 1
ATOM 1329 O O . MET A 1 163 ? -12.185 -12.052 0.409 1.00 93.88 163 MET A O 1
ATOM 1333 N N . VAL A 1 164 ? -10.505 -13.484 -0.050 1.00 93.19 164 VAL A N 1
ATOM 1334 C CA . VAL A 1 164 ? -11.321 -14.705 0.005 1.00 93.19 164 VAL A CA 1
ATOM 1335 C C . VAL A 1 164 ? -11.960 -14.833 1.391 1.00 93.19 164 VAL A C 1
ATOM 1337 O O . VAL A 1 164 ? -11.285 -14.697 2.416 1.00 93.19 164 VAL A O 1
ATOM 1340 N N . ASP A 1 165 ? -13.277 -15.045 1.403 1.00 92.06 165 ASP A N 1
ATOM 1341 C CA . ASP A 1 165 ? -14.120 -15.205 2.597 1.00 92.06 165 ASP A CA 1
ATOM 1342 C C . ASP A 1 165 ? -14.039 -14.054 3.616 1.00 92.06 165 ASP A C 1
ATOM 1344 O O . ASP A 1 165 ? -14.426 -14.202 4.778 1.00 92.06 165 ASP A O 1
ATOM 1348 N N . GLN A 1 166 ? -13.540 -12.883 3.205 1.00 90.88 166 GLN A N 1
ATOM 1349 C CA . GLN A 1 166 ? -13.489 -11.719 4.079 1.00 90.88 166 GLN A CA 1
ATOM 1350 C C . GLN A 1 166 ? -14.840 -11.010 4.133 1.00 90.88 166 GLN A C 1
ATOM 1352 O O . GLN A 1 166 ? -15.574 -10.917 3.149 1.00 90.88 166 GLN A O 1
ATOM 1357 N N . MET A 1 167 ? -15.148 -10.461 5.307 1.00 90.56 167 MET A N 1
ATOM 1358 C CA . MET A 1 167 ? -16.365 -9.688 5.516 1.00 90.56 167 MET A CA 1
ATOM 1359 C C . MET A 1 167 ? -16.389 -8.453 4.594 1.00 90.56 167 MET A C 1
ATOM 1361 O O . MET A 1 167 ? -15.398 -7.714 4.541 1.00 90.56 167 MET A O 1
ATOM 1365 N N . PRO A 1 168 ? -17.513 -8.173 3.910 1.00 88.56 168 PRO A N 1
ATOM 1366 C CA . PRO A 1 168 ? -17.672 -6.951 3.135 1.00 88.56 168 PRO A CA 1
ATOM 1367 C C . PRO A 1 168 ? -17.460 -5.701 3.992 1.00 88.56 168 PRO A C 1
ATOM 1369 O O . PRO A 1 168 ? -17.903 -5.616 5.136 1.00 88.56 168 PRO A O 1
ATOM 1372 N N . ILE A 1 169 ? -16.840 -4.673 3.415 1.00 89.38 169 ILE A N 1
ATOM 1373 C CA . ILE A 1 169 ? -16.494 -3.440 4.141 1.00 89.38 169 ILE A CA 1
ATOM 1374 C C . ILE A 1 169 ? -17.722 -2.749 4.744 1.00 89.38 169 ILE A C 1
ATOM 1376 O O . ILE A 1 169 ? -17.652 -2.239 5.860 1.00 89.38 169 ILE A O 1
ATOM 1380 N N . LYS A 1 170 ? -18.860 -2.771 4.042 1.00 86.25 170 LYS A N 1
ATOM 1381 C CA . LYS A 1 170 ? -20.136 -2.245 4.554 1.00 86.25 170 LYS A CA 1
ATOM 1382 C C . LYS A 1 170 ? -20.543 -2.897 5.883 1.00 86.25 170 LYS A C 1
ATOM 1384 O O . LYS A 1 170 ? -21.013 -2.206 6.783 1.00 86.25 170 LYS A O 1
ATOM 1389 N N . ASP A 1 171 ? -20.288 -4.194 6.024 1.00 89.81 171 ASP A N 1
ATOM 1390 C CA . ASP A 1 171 ? -20.662 -4.957 7.205 1.00 89.81 171 ASP A CA 1
ATOM 1391 C C . ASP A 1 171 ? -19.667 -4.654 8.329 1.00 89.81 171 ASP A C 1
ATOM 1393 O O . ASP A 1 171 ? -20.089 -4.380 9.451 1.00 89.81 171 ASP A O 1
ATOM 1397 N N . ILE A 1 172 ? -18.369 -4.534 8.010 1.00 87.75 172 ILE A N 1
ATOM 1398 C CA . ILE A 1 172 ? -17.329 -4.085 8.954 1.00 87.75 172 ILE A CA 1
ATOM 1399 C C . ILE A 1 172 ? -17.675 -2.716 9.556 1.00 87.75 172 ILE A C 1
ATOM 1401 O O . ILE A 1 172 ? -17.570 -2.533 10.768 1.00 87.75 172 ILE A O 1
ATOM 1405 N N . LEU A 1 173 ? -18.100 -1.753 8.733 1.00 86.56 173 LEU A N 1
ATOM 1406 C CA . LEU A 1 173 ? -18.482 -0.415 9.199 1.00 86.56 173 LEU A CA 1
ATOM 1407 C C . LEU A 1 173 ? -19.719 -0.432 10.108 1.00 86.56 173 LEU A C 1
ATOM 1409 O O . LEU A 1 173 ? -19.871 0.453 10.949 1.00 86.56 173 LEU A O 1
ATOM 1413 N N . SER A 1 174 ? -20.583 -1.435 9.951 1.00 85.50 174 SER A N 1
ATOM 1414 C CA . SER A 1 174 ? -21.786 -1.612 10.764 1.00 85.50 174 SER A CA 1
ATOM 1415 C C . SER A 1 174 ? -21.533 -2.350 12.086 1.00 85.50 174 SER A C 1
ATOM 1417 O O . SER A 1 174 ? -22.397 -2.345 12.968 1.00 85.50 174 SER A O 1
ATOM 1419 N N . LEU A 1 175 ? -20.352 -2.962 12.260 1.00 84.81 175 LEU A N 1
ATOM 1420 C CA . LEU A 1 175 ? -20.021 -3.701 13.475 1.00 84.81 175 LEU A CA 1
ATOM 1421 C C . LEU A 1 175 ? -20.057 -2.778 14.694 1.00 84.81 175 LEU A C 1
ATOM 1423 O O . LEU A 1 175 ? -19.339 -1.776 14.790 1.00 84.81 175 LEU A O 1
ATOM 1427 N N . ARG A 1 176 ? -20.852 -3.165 15.695 1.00 72.19 176 ARG A N 1
ATOM 1428 C CA . ARG A 1 176 ? -20.772 -2.549 17.019 1.00 72.19 176 ARG A CA 1
ATOM 1429 C C . ARG A 1 176 ? -19.391 -2.834 17.597 1.00 72.19 176 ARG A C 1
ATOM 1431 O O . ARG A 1 176 ? -18.959 -3.982 17.655 1.00 72.19 176 ARG A O 1
ATOM 1438 N N . ARG A 1 177 ? -18.705 -1.789 18.066 1.00 67.12 177 ARG A N 1
ATOM 1439 C CA . ARG A 1 177 ? -17.475 -1.968 18.845 1.00 67.12 177 ARG A CA 1
ATOM 1440 C C . ARG A 1 177 ? -17.803 -2.830 20.059 1.00 67.12 177 ARG A C 1
ATOM 1442 O O . ARG A 1 177 ? -18.615 -2.416 20.886 1.00 67.12 177 ARG A O 1
ATOM 1449 N N . SER A 1 178 ? -17.158 -3.987 20.181 1.00 57.84 178 SER A N 1
ATOM 1450 C CA . SER A 1 178 ? -17.219 -4.759 21.419 1.00 57.84 178 SER A CA 1
ATOM 1451 C C . SER A 1 178 ? -16.767 -3.867 22.581 1.00 57.84 178 SER A C 1
ATOM 1453 O O . SER A 1 178 ? -15.793 -3.115 22.423 1.00 57.84 178 SER A O 1
ATOM 1455 N N . PRO A 1 179 ? -17.458 -3.901 23.735 1.00 46.12 179 PRO A N 1
ATOM 1456 C CA . PRO A 1 179 ? -17.006 -3.197 24.925 1.00 46.12 179 PRO A CA 1
ATOM 1457 C C . PRO A 1 179 ? -15.556 -3.578 25.225 1.00 46.12 179 PRO A C 1
ATOM 1459 O O . PRO A 1 179 ? -15.155 -4.727 25.031 1.00 46.12 179 PRO A O 1
ATOM 1462 N N . LYS A 1 180 ? -14.749 -2.615 25.685 1.00 43.97 180 LYS A N 1
ATOM 1463 C CA . LYS A 1 180 ? -13.397 -2.931 26.156 1.00 43.97 180 LYS A CA 1
ATOM 1464 C C . LYS A 1 180 ? -13.509 -3.996 27.260 1.00 43.97 180 LYS A C 1
ATOM 1466 O O . LYS A 1 180 ? -14.265 -3.755 28.205 1.00 43.97 180 LYS A O 1
ATOM 1471 N N . PRO A 1 181 ? -12.760 -5.110 27.197 1.00 42.66 181 PRO A N 1
ATOM 1472 C CA . PRO A 1 181 ? -12.668 -6.005 28.341 1.00 42.66 181 PRO A CA 1
ATOM 1473 C C . PRO A 1 181 ? -12.098 -5.202 29.521 1.00 42.66 181 PRO A C 1
ATOM 1475 O O . PRO A 1 181 ? -11.052 -4.565 29.383 1.00 42.66 181 PRO A O 1
ATOM 1478 N N . GLY A 1 182 ? -12.836 -5.150 30.634 1.00 49.97 182 GLY A N 1
ATOM 1479 C CA . GLY A 1 182 ? -12.442 -4.431 31.855 1.00 49.97 182 GLY A CA 1
ATOM 1480 C C . GLY A 1 182 ? -13.184 -3.124 32.162 1.00 49.97 182 GLY A C 1
ATOM 1481 O O . GLY A 1 182 ? -12.780 -2.411 33.075 1.00 49.97 182 GLY A O 1
ATOM 1482 N N . ARG A 1 183 ? -14.265 -2.782 31.449 1.00 46.25 183 ARG A N 1
ATOM 1483 C CA . ARG A 1 183 ? -15.225 -1.775 31.933 1.00 46.25 183 ARG A CA 1
ATOM 1484 C C . ARG A 1 183 ? -16.550 -2.468 32.228 1.00 46.25 183 ARG A C 1
ATOM 1486 O O . ARG A 1 183 ? -17.495 -2.359 31.452 1.00 46.25 183 ARG A O 1
ATOM 1493 N N . GLU A 1 184 ? -16.578 -3.235 33.318 1.00 39.78 184 GLU A N 1
ATOM 1494 C CA . GLU A 1 184 ? -17.847 -3.587 33.945 1.00 39.78 184 GLU A CA 1
ATOM 1495 C C . GLU A 1 184 ? -18.608 -2.292 34.214 1.00 39.78 184 GLU A C 1
ATOM 1497 O O . GLU A 1 184 ? -18.072 -1.303 34.725 1.00 39.78 184 GLU A O 1
ATOM 1502 N N . MET A 1 185 ? -19.857 -2.289 33.770 1.00 44.62 185 MET A N 1
ATOM 1503 C CA . MET A 1 185 ? -20.837 -1.311 34.179 1.00 44.62 185 MET A CA 1
ATOM 1504 C C . MET A 1 185 ? -20.975 -1.426 35.695 1.00 44.62 185 MET A C 1
ATOM 1506 O O . MET A 1 185 ? -21.649 -2.326 36.183 1.00 44.62 185 MET A O 1
ATOM 1510 N N . ALA A 1 186 ? -20.383 -0.490 36.434 1.00 45.72 186 ALA A N 1
ATOM 1511 C CA . ALA A 1 186 ? -20.934 -0.097 37.720 1.00 45.72 186 ALA A CA 1
ATOM 1512 C C . ALA A 1 186 ? -22.292 0.565 37.436 1.00 45.72 186 ALA A C 1
ATOM 1514 O O . ALA A 1 186 ? -22.417 1.787 37.373 1.00 45.72 186 ALA A O 1
ATOM 1515 N N . ALA A 1 187 ? -23.293 -0.265 37.144 1.00 41.03 187 ALA A N 1
ATOM 1516 C CA . ALA A 1 187 ? -24.680 0.122 37.248 1.00 41.03 187 ALA A CA 1
ATOM 1517 C C . ALA A 1 187 ? -24.989 0.144 38.743 1.00 41.03 187 ALA A C 1
ATOM 1519 O O . ALA A 1 187 ? -25.140 -0.888 39.387 1.00 41.03 187 ALA A O 1
ATOM 1520 N N . VAL A 1 188 ? -24.993 1.362 39.272 1.00 41.72 188 VAL A N 1
ATOM 1521 C CA . VAL A 1 188 ? -25.782 1.763 40.431 1.00 41.72 188 VAL A CA 1
ATOM 1522 C C . VAL A 1 188 ? -27.179 1.149 40.297 1.00 41.72 188 VAL A C 1
ATOM 1524 O O . VAL A 1 188 ? -27.827 1.410 39.284 1.00 41.72 188 VAL A O 1
ATOM 1527 N N . ILE A 1 189 ? -27.581 0.310 41.255 1.00 45.28 189 ILE A N 1
ATOM 1528 C CA . ILE A 1 189 ? -28.684 0.504 42.221 1.00 45.28 189 ILE A CA 1
ATOM 1529 C C . ILE A 1 189 ? -28.285 -0.266 43.483 1.00 45.28 189 ILE A C 1
ATOM 1531 O O . ILE A 1 189 ? -27.891 -1.445 43.346 1.00 45.28 189 ILE A O 1
#

Secondary structure (DSSP, 8-state):
-----HHHHHT-BGGG-S-TTSSS-EEEE-GGG-TT-GGGTT-GGG-EEEE--HHHHHHHHHHHHHHTTSSBSSB-SS-TTSBPPTHHHHHHHIIIIITTT--TTHHHHHHHHHHHHH-TT-HHHHHHHTTPPPS-HHHHHH-----HHHHHHHHHHHHHHHHTTPPPHHHHHHPPPPPPTT-------

Sequence (189 aa):
MTALRPGTLIAAPWVEFDDLDASSPIWVVPAERMKLRLQYKDD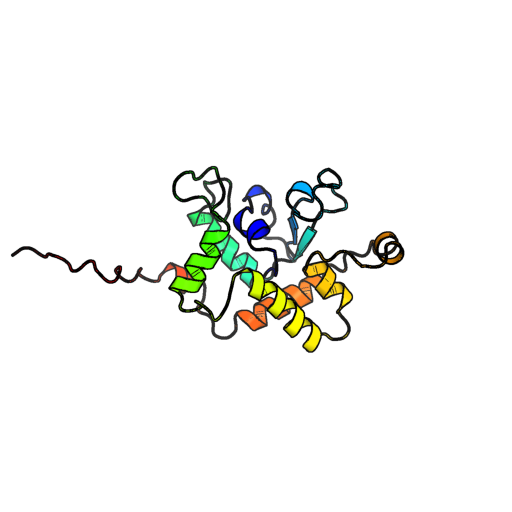QSRDHLVPLSTQARDVLRALRPLTGRTPYLFPNQRHAHRPASENAIGYLLNRAGYHHRHVPHGWRATFSTVMNERYKHDRHIIDLMLAHVPKNAVEGAYNRAEHLDRRVELAQAWADLLMVDQMPIKDILSLRRSPKPGREMAAVI